Protein AF-A0A397ULX9-F1 (afdb_monomer)

Sequence (271 aa):
MFDLNINKLFFIVIFFYFQIMNEQLIEKTFSEKTTYDNSSINLDSQLDPEIHSISNSQQSTFHCASDPLNETDHTSSNDDIVLTLPTIIETKQLCSEIKQISTKLWESKETGDEHWTFDTAIRRHLDLKFIKLRQLNRKMYQDKQCIKNKTHCAKVKMDLAHMKLQDVIFKFEDISLISLDEFMKTAPEQYLPVLSDISDNIDTKQRDHQLLLAQLRYEHAERIRLNDDYLEKLKKKEDALQRLKEKSNLYREINKIMSDPFSLISHLLFV

Secondary structure (DSSP, 8-state):
--HHHHHHHHHHHHHHHHHHHHHHHHHHHHHHTTSS---------------------------PPP---------------S--HHHHHHHHHHHHHHHHHHHHHHHHHHTT---HHHHHHHHHHHHHHHHHHHHHHHHHHHHHHHHHHHHHHHHHHHHHHHHHHHHHHHHHHT-PPPPHHHHHHHS-GGGS--TTSS-TTS-HHHHHHHHHHHHHHHHHHHHHHHHHHHHHHHHHHHHHHHHHHHHHHHHHHHHHHHH-HHHHHHHHS--

Mean predicted aligned error: 21.05 Å

Solvent-accessible surface area (backbone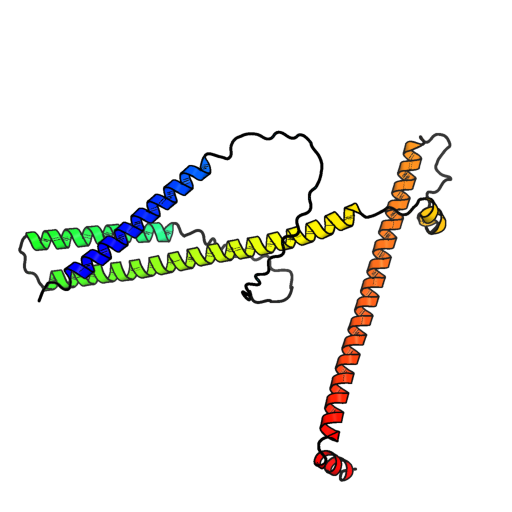 atoms only — not comparable to full-atom values): 16621 Å² total; per-residue (Å²): 146,69,74,77,57,57,57,54,52,50,52,50,50,50,52,52,50,52,52,52,53,52,52,55,51,50,52,52,60,53,59,62,63,73,74,75,84,84,80,80,90,80,90,80,90,86,86,88,88,81,92,74,91,73,90,74,92,75,89,77,87,72,85,70,82,85,77,81,94,73,87,88,80,93,67,83,75,84,74,75,76,54,84,50,66,66,58,58,52,50,52,53,50,52,52,50,49,50,50,53,54,51,50,52,53,52,54,45,62,72,71,66,64,86,51,68,71,57,56,54,51,52,50,52,54,50,50,52,52,53,52,51,50,52,51,52,52,53,47,52,52,51,51,52,50,48,46,53,49,52,55,48,54,52,47,55,54,48,53,52,52,49,51,54,49,49,56,48,51,59,58,58,77,68,62,73,74,78,51,70,75,55,45,75,72,68,56,57,72,92,48,51,75,71,72,83,76,61,55,102,82,65,56,68,70,60,54,53,49,52,50,51,52,31,51,52,52,46,53,53,52,49,52,52,54,51,49,52,53,48,53,52,51,51,49,54,50,50,54,50,51,51,53,50,52,54,52,50,50,50,53,53,52,52,48,53,50,68,72,36,75,70,57,52,54,58,59,67,73,73,114

Foldseek 3Di:
DPPPVVVVVVVVVVVVVVVVVVVVVVVVVVVVVVPPDDDDDDDDDDDDDDDDDDDDDDPPDDDPDDDDDDDDDPDPPPPPLPVPPVLVVVLVVLVVVLVVLVVVLVVCVVVVPPPVVVNVVSVVVNVVSVVVNVVSVVVSVVSVVVVVVVVVVVVVVVVVVVVVVVVVVVVVVPDDQDDLVVCVVPPDPVLDPPPVVPPPPDDPVVVVVSSVVSSVVRVVVVVVVVVVVVVVVVVVVVVVVVVVVVVVVVVVVVVVCVVDPVNVVVVVVPD

pLDDT: mean 70.29, std 22.16, range [23.5, 96.94]

Structure (mmCIF, N/CA/C/O backbone):
data_AF-A0A397ULX9-F1
#
_entry.id   AF-A0A397ULX9-F1
#
loop_
_atom_site.group_PDB
_atom_site.id
_atom_site.type_symbol
_atom_site.label_atom_id
_atom_site.label_alt_id
_atom_site.label_comp_id
_atom_site.label_asym_id
_atom_site.label_entity_id
_atom_site.label_seq_id
_atom_site.pdbx_PDB_ins_code
_atom_site.Cartn_x
_atom_site.Cartn_y
_atom_site.Cartn_z
_atom_site.occupancy
_atom_site.B_iso_or_equiv
_atom_site.auth_seq_id
_atom_site.auth_comp_id
_atom_site.auth_asym_id
_atom_site.auth_atom_id
_atom_site.pdbx_PDB_model_num
ATOM 1 N N . MET A 1 1 ? -17.088 15.290 59.958 1.00 47.41 1 MET A N 1
ATOM 2 C CA . MET A 1 1 ? -16.162 14.470 59.138 1.00 47.41 1 MET A CA 1
ATOM 3 C C . MET A 1 1 ? -16.924 13.748 58.010 1.00 47.41 1 MET A C 1
ATOM 5 O O . MET A 1 1 ? -16.734 12.557 57.824 1.00 47.41 1 MET A O 1
ATOM 9 N N .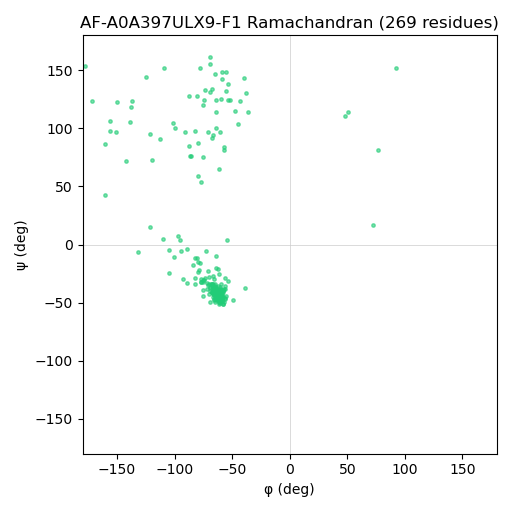 PHE A 1 2 ? -17.787 14.446 57.250 1.00 45.53 2 PHE A N 1
ATOM 10 C CA . PHE A 1 2 ? -18.594 13.843 56.164 1.00 45.53 2 PHE A CA 1
ATOM 11 C C . PHE A 1 2 ? -18.565 14.621 54.830 1.00 45.53 2 PHE A C 1
ATOM 13 O O . PHE A 1 2 ? -19.002 14.092 53.811 1.00 45.53 2 PHE A O 1
ATOM 20 N N . ASP A 1 3 ? -17.957 15.808 54.775 1.00 50.56 3 ASP A N 1
ATOM 21 C CA . ASP A 1 3 ? -18.055 16.681 53.592 1.00 50.56 3 ASP A CA 1
ATOM 22 C C . ASP A 1 3 ? -17.119 16.318 52.426 1.00 50.56 3 ASP A C 1
ATOM 24 O O . ASP A 1 3 ? -17.296 16.792 51.305 1.00 50.56 3 ASP A O 1
ATOM 28 N N . LEU A 1 4 ? -16.139 15.428 52.629 1.00 52.50 4 LEU A N 1
ATOM 29 C CA . LEU A 1 4 ? -15.153 15.107 51.586 1.00 52.50 4 LEU A CA 1
ATOM 30 C C . LEU A 1 4 ? -15.655 14.120 50.511 1.00 52.50 4 LEU A C 1
ATOM 32 O O . LEU A 1 4 ? -15.026 14.000 49.458 1.00 52.50 4 LEU A O 1
ATOM 36 N N . ASN A 1 5 ? -16.764 13.410 50.749 1.00 57.91 5 ASN A N 1
ATOM 37 C CA . ASN A 1 5 ? -17.286 12.402 49.812 1.00 57.91 5 ASN A CA 1
ATOM 38 C C . ASN A 1 5 ? -18.321 12.961 48.826 1.00 57.91 5 ASN A C 1
ATOM 40 O O . ASN A 1 5 ? -18.387 12.499 47.688 1.00 57.91 5 ASN A O 1
ATOM 44 N N . ILE A 1 6 ? -19.078 13.988 49.223 1.00 64.94 6 ILE A N 1
ATOM 45 C CA . ILE A 1 6 ? -20.110 14.597 48.371 1.00 64.94 6 ILE A CA 1
ATOM 46 C C . ILE A 1 6 ? -19.459 15.307 47.183 1.00 64.94 6 ILE A C 1
ATOM 48 O O . ILE A 1 6 ? -19.890 15.114 46.050 1.00 64.94 6 ILE A O 1
ATOM 52 N N . ASN A 1 7 ? -18.347 16.013 47.408 1.00 62.03 7 ASN A N 1
ATOM 53 C CA . ASN A 1 7 ? -17.608 16.669 46.329 1.00 62.03 7 ASN A CA 1
ATOM 54 C C . ASN A 1 7 ? -17.063 15.665 45.301 1.00 62.03 7 ASN A C 1
ATOM 56 O O . ASN A 1 7 ? -17.148 15.911 44.103 1.00 62.03 7 ASN A O 1
ATOM 60 N N . LYS A 1 8 ? -16.573 14.494 45.729 1.00 66.06 8 LYS A N 1
ATOM 61 C CA . LYS A 1 8 ? -16.104 13.454 44.794 1.00 66.06 8 LYS A CA 1
ATOM 62 C C . LYS A 1 8 ? -17.245 12.848 43.983 1.00 66.06 8 LYS A C 1
ATOM 64 O O . LYS A 1 8 ? -17.086 12.648 42.783 1.00 66.06 8 LYS A O 1
ATOM 69 N N . LEU A 1 9 ? -18.391 12.593 44.614 1.00 68.75 9 LEU A N 1
ATOM 70 C CA . LEU A 1 9 ? -19.576 12.100 43.913 1.00 68.75 9 LEU A CA 1
ATOM 71 C C . LEU A 1 9 ? -20.095 13.144 42.911 1.00 68.75 9 LEU A C 1
ATOM 73 O O . LEU A 1 9 ? -20.426 12.799 41.782 1.00 68.75 9 LEU A O 1
ATOM 77 N N . PHE A 1 10 ? -20.074 14.424 43.289 1.00 73.62 10 PHE A N 1
ATOM 78 C CA . PHE A 1 10 ? -20.472 15.543 42.437 1.00 73.62 10 PHE A CA 1
ATOM 79 C C . PHE A 1 10 ? -19.555 15.694 41.216 1.00 73.62 10 PHE A C 1
ATOM 81 O O . PHE A 1 10 ? -20.043 15.812 40.095 1.00 73.62 10 PHE A O 1
ATOM 88 N N . PHE A 1 11 ? -18.234 15.577 41.394 1.00 73.19 11 PHE A N 1
ATOM 89 C CA . PHE A 1 11 ? -17.283 15.580 40.277 1.00 73.19 11 PHE A CA 1
ATOM 90 C C . PHE A 1 11 ? -17.472 14.389 39.333 1.00 73.19 11 PHE A C 1
ATOM 92 O O . PHE A 1 11 ? -17.382 14.556 38.120 1.00 73.19 11 PHE A O 1
ATOM 99 N N . ILE A 1 12 ? -17.772 13.202 39.865 1.00 72.06 12 ILE A N 1
ATOM 100 C CA . ILE A 1 12 ? -18.043 12.015 39.044 1.00 72.06 12 ILE A CA 1
ATOM 101 C C . ILE A 1 12 ? -19.335 12.210 38.240 1.00 72.06 12 ILE A C 1
ATOM 103 O O . ILE A 1 12 ? -19.341 11.964 37.037 1.00 72.06 12 ILE A O 1
ATOM 107 N N . VAL A 1 13 ? -20.407 12.707 38.863 1.00 76.06 13 VAL A N 1
ATOM 108 C CA . VAL A 1 13 ? -21.686 12.962 38.181 1.00 76.06 13 VAL A CA 1
ATOM 109 C C . VAL A 1 13 ? -21.539 14.041 37.105 1.00 76.06 13 VAL A C 1
ATOM 111 O O . VAL A 1 13 ? -22.022 13.843 35.993 1.00 76.06 13 VAL A O 1
ATOM 114 N N . ILE A 1 14 ? -20.815 15.132 37.379 1.00 77.62 14 ILE A N 1
ATOM 115 C CA . ILE A 1 14 ? -20.529 16.173 36.379 1.00 77.62 14 ILE A CA 1
ATOM 116 C C . ILE A 1 14 ? -19.707 15.611 35.221 1.00 77.62 14 ILE A C 1
ATOM 118 O O . ILE A 1 14 ? -20.023 15.887 34.067 1.00 77.62 14 ILE A O 1
ATOM 122 N N . PHE A 1 15 ? -18.688 14.798 35.504 1.00 79.56 15 PHE A N 1
ATOM 123 C CA . PHE A 1 15 ? -17.852 14.200 34.466 1.00 79.56 15 PHE A CA 1
ATOM 124 C C . PHE A 1 15 ? -18.665 13.276 33.548 1.00 79.56 15 PHE A C 1
ATOM 126 O O . PHE A 1 15 ? -18.562 13.376 32.328 1.00 79.56 15 PHE A O 1
ATOM 133 N N . PHE A 1 16 ? -19.539 12.438 34.115 1.00 75.12 16 PHE A N 1
ATOM 134 C CA . PHE A 1 16 ? -20.438 11.589 33.329 1.00 75.12 16 PHE A CA 1
ATOM 135 C C . PHE A 1 16 ? -21.486 12.394 32.551 1.00 75.12 16 PHE A C 1
ATOM 137 O O . PHE A 1 16 ? -21.764 12.064 31.401 1.00 75.12 16 PHE A O 1
ATOM 144 N N . TYR A 1 17 ? -22.025 13.472 33.126 1.00 76.62 17 TYR A N 1
ATOM 145 C CA . TYR A 1 17 ? -22.952 14.359 32.421 1.00 76.62 17 TYR A CA 1
ATOM 146 C C . TYR A 1 17 ? -22.278 15.040 31.220 1.00 76.62 17 TYR A C 1
ATOM 148 O O . TYR A 1 17 ? -22.838 15.065 30.127 1.00 76.62 17 TYR A O 1
ATOM 156 N N . PHE A 1 18 ? -21.039 15.515 31.381 1.00 73.38 18 PHE A N 1
ATOM 157 C CA . PHE A 1 18 ? -20.266 16.121 30.293 1.00 73.38 18 PHE A CA 1
ATOM 158 C C . PHE A 1 18 ? -19.908 15.110 29.195 1.00 73.38 18 PHE A C 1
ATOM 160 O O . PHE A 1 18 ? -19.934 15.443 28.010 1.00 73.38 18 PHE A O 1
ATOM 167 N N . GLN A 1 19 ? -19.617 13.864 29.577 1.00 72.44 19 GLN A N 1
ATOM 168 C CA . GLN A 1 19 ? -19.358 12.770 28.642 1.00 72.44 19 GLN A CA 1
ATOM 169 C C . GLN A 1 19 ? -20.596 12.473 27.776 1.00 72.44 19 GLN A C 1
ATOM 171 O O . GLN A 1 19 ? -20.477 12.407 26.555 1.00 72.44 19 GLN A O 1
ATOM 176 N N . ILE A 1 20 ? -21.780 12.374 28.394 1.00 71.94 20 ILE A N 1
ATOM 177 C CA . ILE A 1 20 ? -23.055 12.098 27.706 1.00 71.94 20 ILE A CA 1
ATOM 178 C C . ILE A 1 20 ? -23.456 13.262 26.789 1.00 71.94 20 ILE A C 1
ATOM 180 O O . ILE A 1 20 ? -23.881 13.045 25.656 1.00 71.94 20 ILE A O 1
ATOM 184 N N . MET A 1 21 ? -23.285 14.508 27.245 1.00 67.69 21 MET A N 1
ATOM 185 C CA . MET A 1 21 ? -23.608 15.688 26.435 1.00 67.69 21 MET A CA 1
ATOM 186 C C . MET A 1 21 ? -22.689 15.830 25.213 1.00 67.69 21 MET A C 1
ATOM 188 O O . MET A 1 21 ? -23.152 16.237 24.149 1.00 67.69 21 MET A O 1
ATOM 192 N N . ASN A 1 22 ? -21.413 15.444 25.323 1.00 62.94 22 ASN A N 1
ATOM 193 C CA . ASN A 1 22 ? -20.507 15.398 24.171 1.00 62.94 22 ASN A CA 1
ATOM 194 C C . ASN A 1 22 ? -20.885 14.297 23.171 1.00 62.94 22 ASN A C 1
ATOM 196 O O . ASN A 1 22 ? -20.730 14.488 21.969 1.00 62.94 22 ASN A O 1
ATOM 200 N N . GLU A 1 23 ? -21.404 13.165 23.642 1.00 63.47 23 GLU A N 1
ATOM 201 C CA . GLU A 1 23 ? -21.849 12.061 22.784 1.00 63.47 23 GLU A CA 1
ATOM 202 C C . GLU A 1 23 ? -23.090 12.457 21.958 1.00 63.47 23 GLU A C 1
ATOM 204 O O . GLU A 1 23 ? -23.122 12.251 20.746 1.00 63.47 23 GLU A O 1
ATOM 209 N N . GLN A 1 24 ? -24.040 13.175 22.572 1.00 57.28 24 GLN A N 1
ATOM 210 C CA . GLN A 1 24 ? -25.215 13.755 21.899 1.00 57.28 24 GLN A CA 1
ATOM 211 C C . GLN A 1 24 ? -24.846 14.843 20.865 1.00 57.28 24 GLN A C 1
ATOM 213 O O . GLN A 1 24 ? -25.503 14.984 19.831 1.00 57.28 24 GLN A O 1
ATOM 218 N N . LEU A 1 25 ? -23.784 15.620 21.118 1.00 48.44 25 LEU A N 1
ATOM 219 C CA . LEU A 1 25 ? -23.294 16.648 20.189 1.00 48.44 25 LEU A CA 1
ATOM 220 C C . LEU A 1 25 ? -22.612 16.026 18.953 1.00 48.44 25 LEU A C 1
ATOM 222 O O . LEU A 1 25 ? -22.714 16.549 17.840 1.00 48.44 25 LEU A O 1
ATOM 226 N N . ILE A 1 26 ? -21.954 14.879 19.134 1.00 53.72 26 ILE A N 1
ATOM 227 C CA . ILE A 1 26 ? -21.331 14.115 18.047 1.00 53.72 26 ILE A CA 1
ATOM 228 C C . ILE A 1 26 ? -22.404 13.441 17.173 1.00 53.72 26 ILE A C 1
ATOM 230 O O . ILE A 1 26 ? -22.279 13.464 15.951 1.00 53.72 26 ILE A O 1
ATOM 234 N N . GLU A 1 27 ? -23.499 12.934 17.748 1.00 50.88 27 GLU A N 1
ATOM 235 C CA . GLU A 1 27 ? -24.620 12.392 16.957 1.00 50.88 27 GLU A CA 1
ATOM 236 C C . GLU A 1 27 ? -25.338 13.470 16.125 1.00 50.88 27 GLU A C 1
ATOM 238 O O . GLU A 1 27 ? -25.652 13.233 14.957 1.00 50.88 27 GLU A O 1
ATOM 243 N N . LYS A 1 28 ? -25.523 14.688 16.659 1.00 48.69 28 LYS A N 1
ATOM 244 C CA . LYS A 1 28 ? -26.104 15.805 15.886 1.00 48.69 28 LYS A CA 1
ATOM 245 C C . LYS A 1 28 ? -25.233 16.233 14.704 1.00 48.69 28 LYS A C 1
ATOM 247 O O . LYS A 1 28 ? -25.755 16.430 13.610 1.00 48.69 28 LYS A O 1
ATOM 252 N N . THR A 1 29 ? -23.915 16.311 14.894 1.00 48.97 29 THR A N 1
ATOM 253 C CA . THR A 1 29 ? -22.979 16.675 13.811 1.00 48.97 29 THR A CA 1
ATOM 254 C C . THR A 1 29 ? -22.826 15.573 12.756 1.00 48.97 29 THR A C 1
ATOM 256 O O . THR A 1 29 ? -22.490 15.870 11.610 1.00 48.97 29 THR A O 1
ATOM 259 N N . PHE A 1 30 ? -23.119 14.314 13.100 1.00 42.34 30 PHE A N 1
ATOM 260 C CA . PHE A 1 30 ? -23.149 13.199 12.147 1.00 42.34 30 PHE A CA 1
ATOM 261 C C . PHE A 1 30 ? -24.477 13.117 11.369 1.00 42.34 30 PHE A C 1
ATOM 263 O O . PHE A 1 30 ? -24.475 12.801 10.180 1.00 42.34 30 PHE A O 1
ATOM 270 N N . SER A 1 31 ? -25.606 13.477 11.993 1.00 42.53 31 SER A N 1
ATOM 271 C CA . SER A 1 31 ? -26.907 13.555 11.311 1.00 42.53 31 SER A CA 1
ATOM 272 C C . SER A 1 31 ? -26.997 14.729 10.326 1.00 42.53 31 SER A C 1
ATOM 274 O O . SER A 1 31 ? -27.605 14.584 9.271 1.00 42.53 31 SER A O 1
ATOM 276 N N . GLU A 1 32 ? -26.375 15.877 10.612 1.00 40.38 32 GLU A N 1
ATOM 277 C CA . GLU A 1 32 ? -26.377 17.025 9.685 1.00 40.38 32 GLU A CA 1
ATOM 278 C C . GLU A 1 32 ? -25.532 16.781 8.425 1.00 40.38 32 GLU A C 1
ATOM 280 O O . GLU A 1 32 ? -25.841 17.299 7.353 1.00 40.38 32 GLU A O 1
ATOM 285 N N . LYS A 1 33 ? -24.500 15.934 8.513 1.00 42.03 33 LYS A N 1
ATOM 286 C CA . LYS A 1 33 ? -23.576 15.669 7.400 1.00 42.03 33 LYS A CA 1
ATOM 287 C C . LYS A 1 33 ? -24.078 14.647 6.379 1.00 42.03 33 LYS A C 1
ATOM 289 O O . LYS A 1 33 ? -23.490 14.534 5.314 1.00 42.03 33 LYS A O 1
ATOM 294 N N . THR A 1 34 ? -25.155 13.922 6.679 1.00 36.84 34 THR A N 1
ATOM 295 C CA . THR A 1 34 ? -25.738 12.905 5.782 1.00 36.84 34 THR A CA 1
ATOM 296 C C . THR A 1 34 ? -26.894 13.434 4.925 1.00 36.84 34 THR A C 1
ATOM 298 O O . THR A 1 34 ? -27.478 12.677 4.156 1.00 36.84 34 THR A O 1
ATOM 301 N N . THR A 1 35 ? -27.204 14.736 5.005 1.00 33.53 35 THR A N 1
ATOM 302 C CA . THR A 1 35 ? -28.319 15.356 4.254 1.00 33.53 35 THR A CA 1
ATOM 303 C C . THR A 1 35 ? -27.858 16.206 3.056 1.00 33.53 35 THR A C 1
ATOM 305 O O . THR A 1 35 ? -28.685 16.658 2.272 1.00 33.53 35 THR A O 1
ATOM 308 N N . TYR A 1 36 ? -26.548 16.383 2.857 1.00 33.12 36 TYR A N 1
ATOM 309 C CA . TYR A 1 36 ? -25.964 17.090 1.710 1.00 33.12 36 TYR A CA 1
ATOM 310 C C . TYR A 1 36 ? -25.062 16.143 0.917 1.00 33.12 36 TYR A C 1
ATOM 312 O O . TYR A 1 36 ? -23.854 16.244 1.021 1.00 33.12 36 TYR A O 1
ATOM 320 N N . ASP A 1 37 ? -25.642 15.195 0.182 1.00 31.39 37 ASP A N 1
ATOM 321 C CA . ASP A 1 37 ? -24.934 14.471 -0.893 1.00 31.39 37 ASP A CA 1
ATOM 322 C C . ASP A 1 37 ? -25.934 13.814 -1.864 1.00 31.39 37 ASP A C 1
ATOM 324 O O . ASP A 1 37 ? -25.789 12.673 -2.285 1.00 31.39 37 ASP A O 1
ATOM 328 N N . ASN A 1 38 ? -26.998 14.541 -2.219 1.00 34.91 38 ASN A N 1
ATOM 329 C CA . ASN A 1 38 ? -27.912 14.151 -3.296 1.00 34.91 38 ASN A CA 1
ATOM 330 C C . ASN A 1 38 ? -28.361 15.388 -4.087 1.00 34.91 38 ASN A C 1
ATOM 332 O O . ASN A 1 38 ? -29.506 15.823 -3.996 1.00 34.91 38 ASN A O 1
ATOM 336 N N . SER A 1 39 ? -27.452 15.956 -4.882 1.00 30.44 39 SER A N 1
ATOM 337 C CA . SER A 1 39 ? -27.826 16.783 -6.034 1.00 30.44 39 SER A CA 1
ATOM 338 C C . SER A 1 39 ? -26.706 16.815 -7.076 1.00 30.44 39 SER A C 1
ATOM 340 O O . SER A 1 39 ? -25.752 17.575 -6.968 1.00 30.44 39 SER A O 1
ATOM 342 N N . SER A 1 40 ? -26.890 15.952 -8.071 1.00 29.72 40 SER A N 1
ATOM 343 C CA . SER A 1 40 ? -26.696 16.176 -9.506 1.00 29.72 40 SER A CA 1
ATOM 344 C C . SER A 1 40 ? -25.387 16.777 -10.032 1.00 29.72 40 SER A C 1
ATOM 346 O O . SER A 1 40 ? -25.101 17.964 -9.928 1.00 29.72 40 SER A O 1
ATOM 348 N N . ILE A 1 41 ? -24.708 15.904 -10.774 1.00 31.19 41 ILE A N 1
ATOM 349 C CA . ILE A 1 41 ? -23.826 16.140 -11.919 1.00 31.19 41 ILE A CA 1
ATOM 350 C C . ILE A 1 41 ? -24.361 17.264 -12.826 1.00 31.19 41 ILE A C 1
ATOM 352 O O . ILE A 1 41 ? -25.502 17.193 -13.282 1.00 31.19 41 ILE A O 1
ATOM 356 N N . ASN A 1 42 ? -23.502 18.227 -13.171 1.00 25.09 42 ASN A N 1
ATOM 357 C CA . ASN A 1 42 ? -23.494 18.827 -14.505 1.00 25.09 42 ASN A CA 1
ATOM 358 C C . ASN A 1 42 ? -22.072 19.287 -14.863 1.00 25.09 42 ASN A C 1
ATOM 360 O O . ASN A 1 42 ? -21.449 20.045 -14.121 1.00 25.09 42 ASN A O 1
ATOM 364 N N . LEU A 1 43 ? -21.566 18.761 -15.977 1.00 34.31 43 LEU A N 1
ATOM 365 C CA . LEU A 1 43 ? -20.330 19.170 -16.637 1.00 34.31 43 LEU A CA 1
ATOM 366 C C . LEU A 1 43 ? -20.640 20.422 -17.465 1.00 34.31 43 LEU A C 1
ATOM 368 O O . LEU A 1 43 ? -21.556 20.363 -18.275 1.00 34.31 43 LEU A O 1
ATOM 372 N N . ASP A 1 44 ? -19.869 21.497 -17.299 1.00 23.50 44 ASP A N 1
ATOM 373 C CA . ASP A 1 44 ? -19.319 22.247 -18.436 1.00 23.50 44 ASP A CA 1
ATOM 374 C C . ASP A 1 44 ? -18.299 23.318 -17.996 1.00 23.50 44 ASP A C 1
ATOM 376 O O . ASP A 1 44 ? -18.594 24.199 -17.196 1.00 23.50 44 ASP A O 1
ATOM 380 N N . SER A 1 45 ? -17.095 23.195 -18.567 1.00 29.70 45 SER A N 1
ATOM 381 C CA . SER A 1 45 ? -16.278 24.250 -19.190 1.00 29.70 45 SER A CA 1
ATOM 382 C C . SER A 1 45 ? -16.045 25.591 -18.463 1.00 29.70 45 SER A C 1
ATOM 384 O O . SER A 1 45 ? -16.922 26.442 -18.500 1.00 29.70 45 SER A O 1
ATOM 386 N N . GLN A 1 46 ? -14.810 25.872 -17.997 1.00 25.20 46 GLN A N 1
ATOM 387 C CA . GLN A 1 46 ? -13.971 26.986 -18.510 1.00 25.20 46 GLN A CA 1
ATOM 388 C C . GLN A 1 46 ? -12.572 27.082 -17.861 1.00 25.20 46 GLN A C 1
ATOM 390 O O . GLN A 1 46 ? -12.348 26.633 -16.744 1.00 25.20 46 GLN A O 1
ATOM 395 N N . LEU A 1 47 ? -11.658 27.663 -18.642 1.00 28.88 47 LEU A N 1
ATOM 396 C CA . LEU A 1 47 ? -10.198 27.711 -18.560 1.00 28.88 47 LEU A CA 1
ATOM 397 C C . LEU A 1 47 ? -9.548 28.528 -17.414 1.00 28.88 47 LEU A C 1
ATOM 399 O O . LEU A 1 47 ? -10.048 29.581 -17.026 1.00 28.88 47 LEU A O 1
ATOM 403 N N . ASP A 1 48 ? -8.316 28.087 -17.115 1.00 27.84 48 ASP A N 1
ATOM 404 C CA . ASP A 1 48 ? -7.064 28.853 -16.922 1.00 27.84 48 ASP A CA 1
ATOM 405 C C . ASP A 1 48 ? -6.593 29.360 -15.538 1.00 27.84 48 ASP A C 1
ATOM 407 O O . ASP A 1 48 ? -7.383 29.515 -14.608 1.00 27.84 48 ASP A O 1
ATOM 411 N N . PRO A 1 49 ? -5.251 29.496 -15.367 1.00 46.03 49 PRO A N 1
ATOM 412 C CA . PRO A 1 49 ? -4.545 29.067 -14.163 1.00 46.03 49 PRO A CA 1
ATOM 413 C C . PRO A 1 49 ? -4.035 30.234 -13.316 1.00 46.03 49 PRO A C 1
ATOM 415 O O . PRO A 1 49 ? -3.627 31.269 -13.838 1.00 46.03 49 PRO A O 1
ATOM 418 N N . GLU A 1 50 ? -3.920 30.024 -12.004 1.00 25.06 50 GLU A N 1
ATOM 419 C CA . GLU A 1 50 ? -3.119 30.909 -11.163 1.00 25.06 50 GLU A CA 1
ATOM 420 C C . GLU A 1 50 ? -2.264 30.130 -10.163 1.00 25.06 50 GLU A C 1
ATOM 422 O O . GLU A 1 50 ? -2.712 29.300 -9.372 1.00 25.06 50 GLU A O 1
ATOM 427 N N . ILE A 1 51 ? -0.973 30.415 -10.277 1.00 32.84 51 ILE A N 1
ATOM 428 C CA . ILE A 1 51 ? 0.133 29.948 -9.464 1.00 32.84 51 ILE A CA 1
ATOM 429 C C . ILE A 1 51 ? -0.051 30.473 -8.042 1.00 32.84 51 ILE A C 1
ATOM 431 O O . ILE A 1 51 ? -0.022 31.680 -7.834 1.00 32.84 51 ILE A O 1
ATOM 435 N N . HIS A 1 52 ? -0.074 29.584 -7.049 1.00 28.83 52 HIS A N 1
ATOM 436 C CA . HIS A 1 52 ? 0.404 29.941 -5.718 1.00 28.83 52 HIS A CA 1
ATOM 437 C C . HIS A 1 52 ? 1.224 28.817 -5.091 1.00 28.83 52 HIS A C 1
ATOM 439 O O . HIS A 1 52 ? 0.728 27.812 -4.587 1.00 28.83 52 HIS A O 1
ATOM 445 N N . SER A 1 53 ? 2.531 29.063 -5.092 1.00 32.44 53 SER A N 1
ATOM 446 C CA . SER A 1 53 ? 3.490 28.542 -4.135 1.00 32.44 53 SER A CA 1
ATOM 447 C C . SER A 1 53 ? 2.978 28.730 -2.705 1.00 32.44 53 SER A C 1
ATOM 449 O O . SER A 1 53 ? 2.895 29.860 -2.220 1.00 32.44 53 SER A O 1
ATOM 451 N N . ILE A 1 54 ? 2.706 27.632 -2.003 1.00 27.61 54 ILE A N 1
ATOM 452 C CA . ILE A 1 54 ? 2.650 27.633 -0.542 1.00 27.61 54 ILE A CA 1
ATOM 453 C C . ILE A 1 54 ? 3.681 26.631 -0.043 1.00 27.61 54 ILE A C 1
ATOM 455 O O . ILE A 1 54 ? 3.444 25.431 0.079 1.00 27.61 54 ILE A O 1
ATOM 459 N N . SER A 1 55 ? 4.854 27.177 0.258 1.00 29.92 55 SER A N 1
ATOM 460 C CA . SER A 1 55 ? 5.739 26.645 1.279 1.00 29.92 55 SER A CA 1
ATOM 461 C C . SER A 1 55 ? 4.948 26.514 2.577 1.00 29.92 55 SER A C 1
ATOM 463 O O . SER A 1 55 ? 4.422 27.510 3.064 1.00 29.92 55 SER A O 1
ATOM 465 N N . ASN A 1 56 ? 4.901 25.321 3.164 1.00 26.38 56 ASN A N 1
ATOM 466 C CA . ASN A 1 56 ? 4.978 25.212 4.614 1.00 26.38 56 ASN A CA 1
ATOM 467 C C . ASN A 1 56 ? 5.478 23.837 5.044 1.00 26.38 56 ASN A C 1
ATOM 469 O O . ASN A 1 56 ? 4.794 22.817 5.010 1.00 26.38 56 ASN A O 1
ATOM 473 N N . SER A 1 57 ? 6.729 23.885 5.484 1.00 34.69 57 SER A N 1
ATOM 474 C CA . SER A 1 57 ? 7.354 22.986 6.429 1.00 34.69 57 SER A CA 1
ATOM 475 C C . SER A 1 57 ? 6.436 22.680 7.610 1.00 34.69 57 SER A C 1
ATOM 477 O O . SER A 1 57 ? 6.066 23.586 8.350 1.00 34.69 57 SER A O 1
ATOM 479 N N . GLN A 1 58 ? 6.175 21.397 7.836 1.00 30.72 58 GLN A N 1
ATOM 480 C CA . GLN A 1 58 ? 6.151 20.789 9.164 1.00 30.72 58 GLN A CA 1
ATOM 481 C C . GLN A 1 58 ? 6.318 19.278 8.978 1.00 30.72 58 GLN A C 1
ATOM 483 O O . GLN A 1 58 ? 5.365 18.514 8.851 1.00 30.72 58 GLN A O 1
ATOM 488 N N . GLN A 1 59 ? 7.582 18.854 8.918 1.00 31.12 59 GLN A N 1
ATOM 489 C CA . GLN A 1 59 ? 7.962 17.463 9.127 1.00 31.12 59 GLN A CA 1
ATOM 490 C C . GLN A 1 59 ? 7.607 17.093 10.570 1.00 31.12 59 GLN A C 1
ATOM 492 O O . GLN A 1 59 ? 8.327 17.427 11.506 1.00 31.12 59 GLN A O 1
ATOM 497 N N . SER A 1 60 ? 6.479 16.411 10.749 1.00 28.77 60 SER A N 1
ATOM 498 C CA . SER A 1 60 ? 6.241 15.596 11.933 1.00 28.77 60 SER A CA 1
ATOM 499 C C . SER A 1 60 ? 6.733 14.189 11.614 1.00 28.77 60 SER A C 1
ATOM 501 O O . SER A 1 60 ? 6.071 13.402 10.938 1.00 28.77 60 SER A O 1
ATOM 503 N N . THR A 1 61 ? 7.959 13.908 12.039 1.00 29.30 61 THR A N 1
ATOM 504 C CA . THR A 1 61 ? 8.579 12.588 12.006 1.00 29.30 61 THR A CA 1
ATOM 505 C C . THR A 1 61 ? 7.861 11.666 12.988 1.00 29.30 61 THR A C 1
ATOM 507 O O . THR A 1 61 ? 8.221 11.566 14.156 1.00 29.30 61 THR A O 1
ATOM 510 N N . PHE A 1 62 ? 6.851 10.948 12.503 1.00 31.81 62 PHE A N 1
ATOM 511 C CA . PHE A 1 62 ? 6.422 9.702 13.127 1.00 31.81 62 PHE A CA 1
ATOM 512 C C . PHE A 1 62 ? 6.987 8.548 12.309 1.00 31.81 62 PHE A C 1
ATOM 514 O O . PHE A 1 62 ? 6.524 8.255 11.208 1.00 31.81 62 PHE A O 1
ATOM 521 N N . HIS A 1 63 ? 8.028 7.918 12.855 1.00 28.53 63 HIS A N 1
ATOM 522 C CA . HIS A 1 63 ? 8.577 6.670 12.343 1.00 28.53 63 HIS A CA 1
ATOM 523 C C . HIS A 1 63 ? 7.496 5.584 12.391 1.00 28.53 63 HIS A C 1
ATOM 525 O O . HIS A 1 63 ? 7.271 4.946 13.416 1.00 28.53 63 HIS A O 1
ATOM 531 N N . CYS A 1 64 ? 6.821 5.373 11.264 1.00 29.61 64 CYS A N 1
ATOM 532 C CA . CYS A 1 64 ? 6.279 4.066 10.934 1.00 29.61 64 CYS A CA 1
ATOM 533 C C . CYS A 1 64 ? 7.480 3.232 10.486 1.00 29.61 64 CYS A C 1
ATOM 535 O O . CYS A 1 64 ? 8.204 3.649 9.582 1.00 29.61 64 CYS A O 1
ATOM 537 N N . ALA A 1 65 ? 7.745 2.135 11.193 1.00 32.78 65 ALA A N 1
ATOM 538 C CA . ALA A 1 65 ? 8.866 1.253 10.915 1.00 32.78 65 ALA A CA 1
ATOM 539 C C . ALA A 1 65 ? 8.867 0.850 9.434 1.00 32.78 65 ALA A C 1
ATOM 541 O O . ALA A 1 65 ? 7.869 0.356 8.907 1.00 32.78 65 ALA A O 1
ATOM 542 N N . SER A 1 66 ? 9.988 1.122 8.776 1.00 38.78 66 SER A N 1
ATOM 543 C CA . SER A 1 66 ? 10.306 0.609 7.455 1.00 38.78 66 SER A CA 1
ATOM 544 C C . SER A 1 66 ? 10.671 -0.862 7.601 1.00 38.78 66 SER A C 1
ATOM 546 O O . SER A 1 66 ? 11.618 -1.160 8.321 1.00 38.78 66 SER A O 1
ATOM 548 N N . ASP A 1 67 ? 9.984 -1.742 6.880 1.00 31.95 67 ASP A N 1
ATOM 549 C CA . ASP A 1 67 ? 10.544 -3.032 6.480 1.00 31.95 67 ASP A CA 1
ATOM 550 C C . ASP A 1 67 ? 10.441 -3.173 4.956 1.00 31.95 67 ASP A C 1
ATOM 552 O O . ASP A 1 67 ? 9.512 -2.625 4.344 1.00 31.95 67 ASP A O 1
ATOM 556 N N . PRO A 1 68 ? 11.445 -3.805 4.324 1.00 40.88 68 PRO A N 1
ATOM 557 C CA . PRO A 1 68 ? 11.641 -3.758 2.890 1.00 40.88 68 PRO A CA 1
ATOM 558 C C . PRO A 1 68 ? 10.678 -4.697 2.167 1.00 40.88 68 PRO A C 1
ATOM 560 O O . PRO A 1 68 ? 10.245 -5.723 2.684 1.00 40.88 68 PRO A O 1
ATOM 563 N N . LEU A 1 69 ? 10.381 -4.301 0.934 1.00 39.94 69 LEU A N 1
ATOM 564 C CA . LEU A 1 69 ? 9.653 -5.039 -0.089 1.00 39.94 69 LEU A CA 1
ATOM 565 C C . LEU A 1 69 ? 9.957 -6.547 -0.060 1.00 39.94 69 LEU A C 1
ATOM 567 O O . LEU A 1 69 ? 11.059 -6.962 -0.409 1.00 39.94 69 LEU A O 1
ATOM 571 N N . ASN A 1 70 ? 8.947 -7.349 0.271 1.00 28.64 70 ASN A N 1
ATOM 572 C CA . ASN A 1 70 ? 8.788 -8.673 -0.308 1.00 28.64 70 ASN A CA 1
ATOM 573 C C . ASN A 1 70 ? 7.303 -8.876 -0.625 1.00 28.64 70 ASN A C 1
ATOM 575 O O . ASN A 1 70 ? 6.441 -8.759 0.248 1.00 28.64 70 ASN A O 1
ATOM 579 N N . GLU A 1 71 ? 7.019 -9.067 -1.909 1.00 38.72 71 GLU A N 1
ATOM 580 C CA . GLU A 1 71 ? 5.706 -9.436 -2.422 1.00 38.72 71 GLU A CA 1
ATOM 581 C C . GLU A 1 71 ? 5.366 -10.878 -2.015 1.00 38.72 71 GLU A C 1
ATOM 583 O O . GLU A 1 71 ? 6.244 -11.666 -1.679 1.00 38.72 71 GLU A O 1
ATOM 588 N N . THR A 1 72 ? 4.071 -11.188 -2.088 1.00 39.22 72 THR A N 1
ATOM 589 C CA . THR A 1 72 ? 3.410 -12.475 -1.818 1.00 39.22 72 THR A CA 1
ATOM 590 C C . THR A 1 72 ? 3.227 -12.850 -0.347 1.00 39.22 72 THR A C 1
ATOM 592 O O . THR A 1 72 ? 3.941 -13.685 0.186 1.00 39.22 72 THR A O 1
ATOM 595 N N . ASP A 1 73 ? 2.176 -12.296 0.263 1.00 26.91 73 ASP A N 1
ATOM 596 C CA . ASP A 1 73 ? 1.283 -13.088 1.115 1.00 26.91 73 ASP A CA 1
ATOM 597 C C . ASP A 1 73 ? -0.130 -12.484 1.098 1.00 26.91 73 ASP A C 1
ATOM 599 O O . ASP A 1 73 ? -0.468 -11.534 1.806 1.00 26.91 73 ASP A O 1
ATOM 603 N N . HIS A 1 74 ? -0.984 -13.052 0.244 1.00 36.72 74 HIS A N 1
ATOM 604 C CA . HIS A 1 74 ? -2.430 -12.927 0.372 1.00 36.72 74 HIS A CA 1
ATOM 605 C C . HIS A 1 74 ? -2.897 -13.831 1.514 1.00 36.72 74 HIS A C 1
ATOM 607 O O . HIS A 1 74 ? -3.510 -14.871 1.296 1.00 36.72 74 HIS A O 1
ATOM 613 N N . THR A 1 75 ? -2.658 -13.410 2.749 1.00 29.83 75 THR A N 1
ATOM 614 C CA . THR A 1 75 ? -3.487 -13.843 3.871 1.00 29.83 75 THR A CA 1
ATOM 615 C C . THR A 1 75 ? -4.236 -12.628 4.366 1.00 29.83 75 THR A C 1
ATOM 617 O O . THR A 1 75 ? -3.762 -11.862 5.202 1.00 29.83 75 THR A O 1
ATOM 620 N N . SER A 1 76 ? -5.425 -12.453 3.792 1.00 38.16 76 SER A N 1
ATOM 621 C CA . SER A 1 76 ? -6.513 -11.689 4.387 1.00 38.16 76 SER A CA 1
ATOM 622 C C . SER A 1 76 ? -6.816 -12.298 5.755 1.00 38.16 76 SER A C 1
ATOM 624 O O . SER A 1 76 ? -7.686 -13.158 5.883 1.00 38.16 76 SER A O 1
ATOM 626 N N . SER A 1 77 ? -6.070 -11.906 6.787 1.00 32.88 77 SER A N 1
ATOM 627 C CA . SER A 1 77 ? -6.539 -12.079 8.152 1.00 32.88 77 SER A CA 1
ATOM 628 C C . SER A 1 77 ? -7.673 -11.074 8.319 1.00 32.88 77 SER A C 1
ATOM 630 O O . SER A 1 77 ? -7.435 -9.878 8.514 1.00 32.88 77 SER A O 1
ATOM 632 N N . ASN A 1 78 ? -8.899 -11.570 8.148 1.00 37.56 78 ASN A N 1
ATOM 633 C CA . ASN A 1 78 ? -10.157 -10.914 8.494 1.00 37.56 78 ASN A CA 1
ATOM 634 C C . ASN A 1 78 ? -10.214 -10.639 10.004 1.00 37.56 78 ASN A C 1
ATOM 636 O O . ASN A 1 78 ? -11.059 -11.171 10.717 1.00 37.56 78 ASN A O 1
ATOM 640 N N . ASP A 1 79 ? -9.325 -9.787 10.497 1.00 41.81 79 ASP A N 1
ATOM 641 C CA . ASP A 1 79 ? -9.542 -9.102 11.756 1.00 41.81 79 ASP A CA 1
ATOM 642 C C . ASP A 1 79 ? -10.357 -7.860 11.419 1.00 41.81 79 ASP A C 1
ATOM 644 O O . ASP A 1 79 ? -9.849 -6.732 11.339 1.00 41.81 79 ASP A O 1
ATOM 648 N N . ASP A 1 80 ? -11.643 -8.115 11.177 1.00 42.72 80 ASP A N 1
ATOM 649 C CA . ASP A 1 80 ? -12.715 -7.135 11.208 1.00 42.72 80 ASP A CA 1
ATOM 650 C C . ASP A 1 80 ? -12.722 -6.486 12.597 1.00 42.72 80 ASP A C 1
ATOM 652 O O . ASP A 1 80 ? -13.502 -6.824 13.485 1.00 42.72 80 ASP A O 1
ATOM 656 N N . ILE A 1 81 ? -11.838 -5.509 12.803 1.00 50.97 81 ILE A N 1
ATOM 657 C CA . ILE A 1 81 ? -11.924 -4.559 13.916 1.00 50.97 81 ILE A CA 1
ATOM 658 C C . ILE A 1 81 ? -12.955 -3.500 13.515 1.00 50.97 81 ILE A C 1
ATOM 660 O O . ILE A 1 81 ? -12.676 -2.310 13.396 1.00 50.97 81 ILE A O 1
ATOM 664 N N . VAL A 1 82 ? -14.171 -3.970 13.253 1.00 46.56 82 VAL A N 1
ATOM 665 C CA . VAL A 1 82 ? -15.383 -3.194 13.470 1.00 46.56 82 VAL A CA 1
ATOM 666 C C . VAL A 1 82 ? -15.465 -3.048 14.982 1.00 46.56 82 VAL A C 1
ATOM 668 O O . VAL A 1 82 ? -15.244 -4.032 15.685 1.00 46.56 82 VAL A O 1
ATOM 671 N N . LEU A 1 83 ? -15.729 -1.844 15.501 1.00 53.16 83 LEU A N 1
ATOM 672 C CA . LEU A 1 83 ? -16.042 -1.642 16.920 1.00 53.16 83 LEU A CA 1
ATOM 673 C C . LEU A 1 83 ? -17.041 -2.734 17.310 1.00 53.16 83 LEU A C 1
ATOM 675 O O . LEU A 1 83 ? -18.174 -2.698 16.831 1.00 53.16 83 LEU A O 1
ATOM 679 N N . THR A 1 84 ? -16.600 -3.772 18.025 1.00 60.81 84 THR A N 1
ATOM 680 C CA . THR A 1 84 ? -17.372 -5.011 18.035 1.00 60.81 84 THR A CA 1
ATOM 681 C C . THR A 1 84 ? -18.705 -4.683 18.678 1.00 60.81 84 THR A C 1
ATOM 683 O O . THR A 1 84 ? -18.759 -4.362 19.862 1.00 60.81 84 THR A O 1
ATOM 686 N N . LEU A 1 85 ? -19.783 -4.765 17.895 1.00 65.44 85 LEU A N 1
ATOM 687 C CA . LEU A 1 85 ? -21.160 -4.789 18.375 1.00 65.44 85 LEU A CA 1
ATOM 688 C C . LEU A 1 85 ? -21.285 -5.630 19.672 1.00 65.44 85 LEU A C 1
ATOM 690 O O . LEU A 1 85 ? -21.945 -5.167 20.603 1.00 65.44 85 LEU A O 1
ATOM 694 N N . PRO A 1 86 ? -20.552 -6.760 19.828 1.00 75.62 86 PRO A N 1
ATOM 695 C CA . PRO A 1 86 ? -20.379 -7.447 21.110 1.00 75.62 86 PRO A CA 1
ATOM 696 C C . PRO A 1 86 ? -19.964 -6.582 22.316 1.00 75.62 86 PRO A C 1
ATOM 698 O O . PRO A 1 86 ? -20.583 -6.686 23.369 1.00 75.62 86 PRO A O 1
ATOM 701 N N . THR A 1 87 ? -18.955 -5.714 22.191 1.00 79.62 87 THR A N 1
ATOM 702 C CA . THR A 1 87 ? -18.446 -4.860 23.281 1.00 79.62 87 THR A CA 1
ATOM 703 C C . THR A 1 87 ? -19.491 -3.833 23.721 1.00 79.62 87 THR A C 1
ATOM 705 O O . THR A 1 87 ? -19.650 -3.597 24.915 1.00 79.62 87 THR A O 1
ATOM 708 N N . ILE A 1 88 ? -20.232 -3.243 22.776 1.00 81.75 88 ILE A N 1
ATOM 709 C CA . ILE A 1 88 ? -21.311 -2.279 23.065 1.00 81.75 88 ILE A CA 1
ATOM 710 C C . ILE A 1 88 ? -22.501 -2.979 23.739 1.00 81.75 88 ILE A C 1
ATOM 712 O O . ILE A 1 88 ? -23.110 -2.448 24.668 1.00 81.75 88 ILE A O 1
ATOM 716 N N . ILE A 1 89 ? -22.837 -4.191 23.291 1.00 85.44 89 ILE A N 1
ATOM 717 C CA . ILE A 1 89 ? -23.877 -5.008 23.926 1.00 85.44 89 ILE A CA 1
ATOM 718 C C . ILE A 1 89 ? -23.465 -5.351 25.362 1.00 85.44 89 ILE A C 1
ATOM 720 O O . ILE A 1 89 ? -24.267 -5.194 26.283 1.00 85.44 89 ILE A O 1
ATOM 724 N N . GLU A 1 90 ? -22.210 -5.755 25.566 1.00 87.44 90 GLU A N 1
ATOM 725 C CA . GLU A 1 90 ? -21.684 -6.118 26.879 1.00 87.44 90 GLU A CA 1
ATOM 726 C C . GLU A 1 90 ? -21.647 -4.917 27.837 1.00 87.44 90 GLU A C 1
ATOM 728 O O . GLU A 1 90 ? -22.071 -5.047 28.986 1.00 87.44 90 GLU A O 1
ATOM 733 N N . THR A 1 91 ? -21.226 -3.727 27.389 1.00 88.81 91 THR A N 1
ATOM 734 C CA . THR A 1 91 ? -21.264 -2.514 28.228 1.00 88.81 91 THR A CA 1
ATOM 735 C C . THR A 1 91 ? -22.694 -2.133 28.601 1.00 88.81 91 THR A C 1
ATOM 737 O O . THR A 1 91 ? -22.958 -1.827 29.766 1.00 88.81 91 THR A O 1
ATOM 740 N N . LYS A 1 92 ? -23.642 -2.212 27.659 1.00 89.69 92 LYS A N 1
ATOM 741 C CA . LYS A 1 92 ? -25.062 -1.930 27.916 1.00 89.69 92 LYS A CA 1
ATOM 742 C C . LYS A 1 92 ? -25.665 -2.899 28.935 1.00 89.69 92 LYS A C 1
ATOM 744 O O . LYS A 1 92 ? -26.369 -2.461 29.849 1.00 89.69 92 LYS A O 1
ATOM 749 N N . GLN A 1 93 ? -25.378 -4.194 28.807 1.00 91.44 93 GLN A N 1
ATOM 750 C CA . GLN A 1 93 ? -25.805 -5.213 29.770 1.00 91.44 93 GLN A CA 1
ATOM 751 C C . GLN A 1 93 ? -25.228 -4.930 31.160 1.00 91.44 93 GLN A C 1
ATOM 753 O O . GLN A 1 93 ? -25.973 -4.880 32.137 1.00 91.44 93 GLN A O 1
ATOM 758 N N . LEU A 1 94 ? -23.929 -4.635 31.240 1.00 91.94 94 LEU A N 1
ATOM 759 C CA . LEU A 1 94 ? -23.251 -4.329 32.497 1.00 91.94 94 LEU A CA 1
ATOM 760 C C . LEU A 1 94 ? -23.844 -3.090 33.191 1.00 91.94 94 LEU A C 1
ATOM 762 O O . LEU A 1 94 ? -24.047 -3.097 34.403 1.00 91.94 94 LEU A O 1
ATOM 766 N N . CYS A 1 95 ? -24.180 -2.043 32.431 1.00 92.12 95 CYS A N 1
ATOM 767 C CA . CYS A 1 95 ? -24.852 -0.848 32.947 1.00 92.12 95 CYS A CA 1
ATOM 768 C C . CYS A 1 95 ? -26.266 -1.151 33.467 1.00 92.12 95 CYS A C 1
ATOM 770 O O . CYS A 1 95 ? -26.671 -0.611 34.498 1.00 92.12 95 CYS A O 1
ATOM 772 N N . SER A 1 96 ? -27.010 -2.035 32.795 1.00 92.31 96 SER A N 1
ATOM 773 C CA . SER A 1 96 ? -28.326 -2.484 33.265 1.00 92.31 96 SER A CA 1
ATOM 774 C C . SER A 1 96 ? -28.229 -3.267 34.577 1.00 92.31 96 SER A C 1
ATOM 776 O O . SER A 1 96 ? -29.020 -3.041 35.491 1.00 92.31 96 SER A O 1
ATOM 778 N N . GLU A 1 97 ? -27.247 -4.157 34.701 1.00 92.44 97 GLU A N 1
ATOM 779 C CA . GLU A 1 97 ? -26.991 -4.914 35.931 1.00 92.44 97 GLU A CA 1
ATOM 780 C C . GLU A 1 97 ? -26.581 -3.994 37.086 1.00 92.44 97 GLU A C 1
ATOM 782 O O . GLU A 1 97 ? -27.139 -4.092 38.176 1.00 92.44 97 GLU A O 1
ATOM 787 N N . ILE A 1 98 ? -25.665 -3.048 36.841 1.00 92.88 98 ILE A N 1
ATOM 788 C CA . ILE A 1 98 ? -25.270 -2.021 37.818 1.00 92.88 98 ILE A CA 1
ATOM 789 C C . ILE A 1 98 ? -26.496 -1.249 38.306 1.00 92.88 98 ILE A C 1
ATOM 791 O O . ILE A 1 98 ? -26.647 -1.044 39.512 1.00 92.88 98 ILE A O 1
ATOM 795 N N . LYS A 1 99 ? -27.395 -0.861 37.391 1.00 91.88 99 LYS A N 1
ATOM 796 C CA . LYS A 1 99 ? -28.634 -0.159 37.737 1.00 91.88 99 LYS A CA 1
ATOM 797 C C . LYS A 1 99 ? -29.516 -1.020 38.640 1.00 91.88 99 LYS A C 1
ATOM 799 O O . LYS A 1 99 ? -29.908 -0.551 39.700 1.00 91.88 99 LYS A O 1
ATOM 804 N N . GLN A 1 100 ? -29.761 -2.279 38.273 1.00 91.50 100 GLN A N 1
ATOM 805 C CA . GLN A 1 100 ? -30.578 -3.201 39.073 1.00 91.50 100 GLN A CA 1
ATOM 806 C C . GLN A 1 100 ? -29.999 -3.438 40.473 1.00 91.50 100 GLN A C 1
ATOM 808 O O . GLN A 1 100 ? -30.733 -3.397 41.456 1.00 91.50 100 GLN A O 1
ATOM 813 N N . ILE A 1 101 ? -28.687 -3.671 40.575 1.00 88.00 101 ILE A N 1
ATOM 814 C CA . ILE A 1 101 ? -27.999 -3.877 41.856 1.00 88.00 101 ILE A CA 1
ATOM 815 C C . ILE A 1 101 ? -28.081 -2.610 42.716 1.00 88.00 101 ILE A C 1
ATOM 817 O O . ILE A 1 101 ? -28.361 -2.697 43.908 1.00 88.00 101 ILE A O 1
ATOM 821 N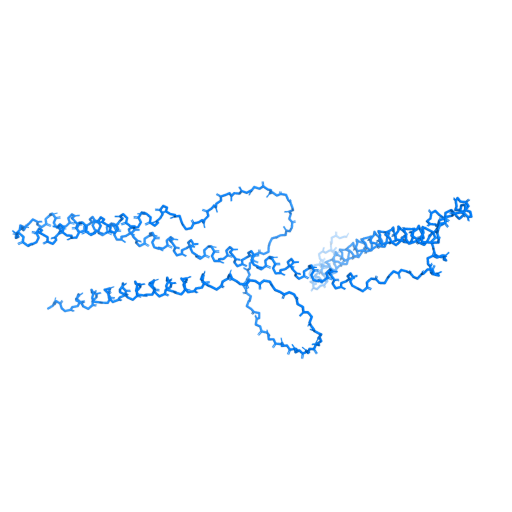 N . SER A 1 102 ? -27.887 -1.436 42.110 1.00 87.25 102 SER A N 1
ATOM 822 C CA . SER A 1 102 ? -27.979 -0.155 42.819 1.00 87.25 102 SER A CA 1
ATOM 823 C C . SER A 1 102 ? -29.391 0.100 43.341 1.00 87.25 102 SER A C 1
ATOM 825 O O . SER A 1 102 ? -29.537 0.510 44.486 1.00 87.25 102 SER A O 1
ATOM 827 N N . THR A 1 103 ? -30.429 -0.178 42.547 1.00 88.06 103 THR A N 1
ATOM 828 C CA . THR A 1 103 ? -31.827 -0.031 42.980 1.00 88.06 103 THR A CA 1
ATOM 829 C C . THR A 1 103 ? -32.150 -0.962 44.148 1.00 88.06 103 THR A C 1
ATOM 831 O O . THR A 1 103 ? -32.651 -0.491 45.162 1.00 88.06 103 THR A O 1
ATOM 834 N N . LYS A 1 104 ? -31.753 -2.240 44.073 1.00 84.06 104 LYS A N 1
ATOM 835 C CA . LYS A 1 104 ? -31.930 -3.201 45.178 1.00 84.06 104 LYS A CA 1
ATOM 836 C C . LYS A 1 104 ? -31.217 -2.766 46.460 1.00 84.06 104 LYS A C 1
ATOM 838 O O . LYS A 1 104 ? -31.738 -2.960 47.553 1.00 84.06 104 LYS A O 1
ATOM 843 N N . LEU A 1 105 ? -30.026 -2.177 46.332 1.00 83.06 105 LEU A N 1
ATOM 844 C CA . LEU A 1 105 ? -29.279 -1.635 47.467 1.00 83.06 105 LEU A CA 1
ATOM 845 C C . LEU A 1 105 ? -30.010 -0.453 48.118 1.00 83.06 105 LEU A C 1
ATOM 847 O O . LEU A 1 105 ? -30.038 -0.345 49.342 1.00 83.06 105 LEU A O 1
ATOM 851 N N . TRP A 1 106 ? -30.598 0.427 47.305 1.00 83.38 106 TRP A N 1
ATOM 852 C CA . TRP A 1 106 ? -31.392 1.557 47.785 1.00 83.38 106 TRP A CA 1
ATOM 853 C C . TRP A 1 106 ? -32.672 1.102 48.491 1.00 83.38 106 TRP A C 1
ATOM 855 O O . TRP A 1 106 ? -32.909 1.535 49.615 1.00 83.38 106 TRP A O 1
ATOM 865 N N . GLU A 1 107 ? -33.432 0.189 47.887 1.00 83.44 107 GLU A N 1
ATOM 866 C CA . GLU A 1 107 ? -34.663 -0.373 48.465 1.00 83.44 107 GLU A CA 1
ATOM 867 C C . GLU A 1 107 ? -34.388 -1.074 49.805 1.00 83.44 107 GLU A C 1
ATOM 869 O O . GLU A 1 107 ? -35.062 -0.802 50.794 1.00 83.44 107 GLU A O 1
ATOM 874 N N . SER A 1 108 ? -33.333 -1.899 49.875 1.00 76.44 108 SER A N 1
ATOM 875 C CA . SER A 1 108 ? -32.920 -2.589 51.108 1.00 76.44 108 SER A CA 1
ATOM 876 C C . SER A 1 108 ? -32.583 -1.621 52.246 1.00 76.44 108 SER A C 1
ATOM 878 O O . SER A 1 108 ? -32.840 -1.925 53.412 1.00 76.44 108 SER A O 1
ATOM 880 N N . LYS A 1 109 ? -32.018 -0.456 51.913 1.00 77.19 109 LYS A N 1
ATOM 881 C CA . LYS A 1 109 ? -31.666 0.589 52.878 1.00 77.19 109 LYS A CA 1
ATOM 882 C C . LYS A 1 109 ? -32.897 1.343 53.392 1.00 77.19 109 LYS A C 1
ATOM 884 O O . LYS A 1 109 ? -32.887 1.801 54.530 1.00 77.19 109 LYS A O 1
ATOM 889 N N . GLU A 1 110 ? -33.940 1.468 52.574 1.00 75.88 110 GLU A N 1
ATOM 890 C CA . GLU A 1 110 ? -35.201 2.133 52.924 1.00 75.88 110 GLU A CA 1
ATOM 891 C C . GLU A 1 110 ? -36.088 1.256 53.823 1.00 75.88 110 GLU A C 1
ATOM 893 O O . GLU A 1 110 ? -36.735 1.764 54.734 1.00 75.88 110 GLU A O 1
ATOM 898 N N . THR A 1 111 ? -36.037 -0.070 53.656 1.00 75.56 111 THR A N 1
ATOM 899 C CA . THR A 1 111 ? -36.724 -1.040 54.531 1.00 75.56 111 THR A CA 1
ATOM 900 C C . THR A 1 111 ? -36.098 -1.215 55.922 1.00 75.56 111 THR A C 1
ATOM 902 O O . THR A 1 111 ? -36.677 -1.906 56.755 1.00 75.56 111 THR A O 1
ATOM 905 N N . GLY A 1 112 ? -34.949 -0.586 56.205 1.00 61.03 112 GLY A N 1
ATOM 906 C CA . GLY A 1 112 ? -34.328 -0.584 57.538 1.00 61.03 112 GLY A CA 1
ATOM 907 C C . GLY A 1 112 ? -33.696 -1.913 57.975 1.00 61.03 112 GLY A C 1
ATOM 908 O O . GLY A 1 112 ? -33.444 -2.101 59.162 1.00 61.03 112 GLY A O 1
ATOM 909 N N . ASP A 1 113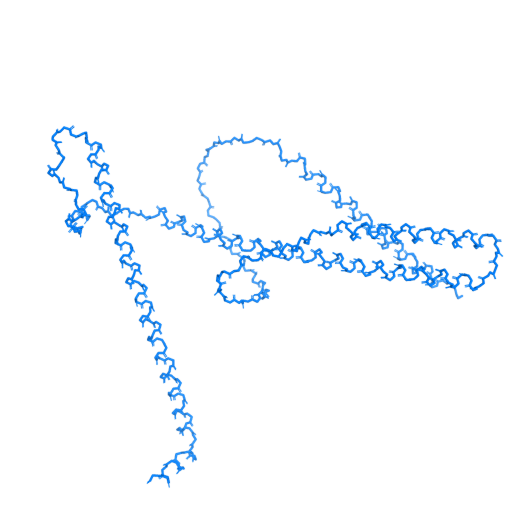 ? -33.441 -2.833 57.041 1.00 61.56 113 ASP A N 1
ATOM 910 C CA . ASP A 1 113 ? -32.883 -4.153 57.345 1.00 61.56 113 ASP A CA 1
ATOM 911 C C . ASP A 1 113 ? -31.348 -4.053 57.477 1.00 61.56 113 ASP A C 1
ATOM 913 O O . ASP A 1 113 ? -30.610 -3.993 56.489 1.00 61.56 113 ASP A O 1
ATOM 917 N N . GLU A 1 114 ? -30.844 -3.951 58.711 1.00 60.72 114 GLU A N 1
ATOM 918 C CA . GLU A 1 114 ? -29.421 -3.739 59.030 1.00 60.72 114 GLU A CA 1
ATOM 919 C C . GLU A 1 114 ? -28.574 -5.022 58.893 1.00 60.72 114 GLU A C 1
ATOM 921 O O . GLU A 1 114 ? -27.838 -5.423 59.795 1.00 60.72 114 GLU A O 1
ATOM 926 N N . HIS A 1 115 ? -28.616 -5.684 57.737 1.00 63.72 115 HIS A N 1
ATOM 927 C CA . HIS A 1 115 ? -27.722 -6.810 57.455 1.00 63.72 115 HIS A CA 1
ATOM 928 C C . HIS A 1 115 ? -26.392 -6.322 56.848 1.00 63.72 115 HIS A C 1
ATOM 930 O O . HIS A 1 115 ? -26.176 -6.317 55.636 1.00 63.72 115 HIS A O 1
ATOM 936 N N . TRP A 1 116 ? -25.442 -5.934 57.705 1.00 58.59 116 TRP A N 1
ATOM 937 C CA . TRP A 1 116 ? -24.124 -5.392 57.312 1.00 58.59 116 TRP A CA 1
ATOM 938 C C . TRP A 1 116 ? -23.304 -6.318 56.380 1.00 58.59 116 TRP A C 1
ATOM 940 O O . TRP A 1 116 ? -22.519 -5.876 55.532 1.00 58.59 116 TRP A O 1
ATOM 950 N N . THR A 1 117 ? -23.506 -7.633 56.491 1.00 64.81 117 THR A N 1
ATOM 951 C CA . THR A 1 117 ? -22.880 -8.651 55.629 1.00 64.81 117 THR A CA 1
ATOM 952 C C . THR A 1 117 ? -23.473 -8.695 54.215 1.00 64.81 117 THR A C 1
ATOM 954 O O . THR A 1 117 ? -22.760 -9.006 53.260 1.00 64.81 117 THR A O 1
ATOM 957 N N . PHE A 1 118 ? -24.749 -8.339 54.061 1.00 70.25 118 PHE A N 1
ATOM 958 C CA . PHE A 1 118 ? -25.441 -8.269 52.774 1.00 70.25 118 PHE A CA 1
ATOM 959 C C . PHE A 1 118 ? -25.009 -7.025 51.978 1.00 70.25 118 PHE A C 1
ATOM 961 O O . PHE A 1 118 ? -24.636 -7.146 50.808 1.00 70.25 118 PHE A O 1
ATOM 968 N N . ASP A 1 119 ? -24.919 -5.860 52.632 1.00 76.81 119 ASP A N 1
ATOM 969 C CA . ASP A 1 119 ? -24.436 -4.607 52.018 1.00 76.81 119 ASP A CA 1
ATOM 970 C C . ASP A 1 119 ? -22.980 -4.741 51.520 1.00 76.81 119 ASP A C 1
ATOM 972 O O . ASP A 1 119 ? -22.642 -4.363 50.395 1.00 76.81 119 ASP A O 1
ATOM 976 N N . THR A 1 120 ? -22.103 -5.384 52.302 1.00 81.00 120 THR A N 1
ATOM 977 C CA . THR A 1 120 ? -20.702 -5.602 51.890 1.00 81.00 120 THR A CA 1
ATOM 978 C C . THR A 1 120 ? -20.552 -6.564 50.706 1.00 81.00 120 THR A C 1
ATOM 980 O O . THR A 1 120 ? -19.664 -6.364 49.874 1.00 81.00 120 THR A O 1
ATOM 983 N N . ALA A 1 121 ? -21.396 -7.590 50.580 1.00 84.19 121 ALA A N 1
ATOM 984 C CA . ALA A 1 121 ? -21.383 -8.489 49.423 1.00 84.19 121 ALA A CA 1
ATOM 985 C C . ALA A 1 121 ? -21.889 -7.793 48.147 1.00 84.19 121 ALA A C 1
ATOM 987 O O . ALA A 1 121 ? -21.263 -7.915 47.090 1.00 84.19 121 ALA A O 1
ATOM 988 N N . ILE A 1 122 ? -22.966 -7.008 48.254 1.00 83.88 122 ILE A N 1
ATOM 989 C CA . ILE A 1 122 ? -23.523 -6.239 47.134 1.00 83.88 122 ILE A CA 1
ATOM 990 C C . ILE A 1 122 ? -22.537 -5.176 46.647 1.00 83.88 122 ILE A C 1
ATOM 992 O O . ILE A 1 122 ? -22.308 -5.063 45.442 1.00 83.88 122 ILE A O 1
ATOM 996 N N . ARG A 1 123 ? -21.888 -4.447 47.562 1.00 83.12 123 ARG A N 1
ATOM 997 C CA . ARG A 1 123 ? -20.842 -3.471 47.215 1.00 83.12 123 ARG A CA 1
ATOM 998 C C . ARG A 1 123 ? -19.674 -4.109 46.474 1.00 83.12 123 ARG A C 1
ATOM 1000 O O . ARG A 1 123 ? -19.285 -3.600 45.430 1.00 83.12 123 ARG A O 1
ATOM 1007 N N . ARG A 1 124 ? -19.173 -5.262 46.937 1.00 87.19 124 ARG A N 1
ATOM 1008 C CA . ARG A 1 124 ? -18.123 -6.002 46.211 1.00 87.19 124 ARG A CA 1
ATOM 1009 C C . ARG A 1 124 ? -18.580 -6.411 44.813 1.00 87.19 124 ARG A C 1
ATOM 1011 O O . ARG A 1 124 ? -17.808 -6.315 43.863 1.00 87.19 124 ARG A O 1
ATOM 1018 N N . HIS A 1 125 ? -19.827 -6.859 44.674 1.00 88.25 125 HIS A N 1
ATOM 1019 C CA . HIS A 1 125 ? -20.378 -7.220 43.372 1.00 88.25 125 HIS A CA 1
ATOM 1020 C C . HIS A 1 125 ? -20.453 -6.003 42.434 1.00 88.25 125 HIS A C 1
ATOM 1022 O O . HIS A 1 125 ? -20.048 -6.093 41.276 1.00 88.25 125 HIS A O 1
ATOM 1028 N N . LEU A 1 126 ? -20.877 -4.849 42.951 1.00 88.50 126 LEU A N 1
ATOM 1029 C CA . LEU A 1 126 ? -20.917 -3.578 42.230 1.00 88.50 126 LEU A CA 1
ATOM 1030 C C . LEU A 1 126 ? -19.512 -3.098 41.812 1.00 88.50 126 LEU A C 1
ATOM 1032 O O . LEU A 1 126 ? -19.309 -2.718 40.657 1.00 88.50 126 LEU A O 1
ATOM 1036 N N . ASP A 1 127 ? -18.524 -3.189 42.705 1.00 89.06 127 ASP A N 1
ATOM 1037 C CA . ASP A 1 127 ? -17.128 -2.826 42.427 1.00 89.06 127 ASP A CA 1
ATOM 1038 C C . ASP A 1 127 ? -16.542 -3.656 41.277 1.00 89.06 127 ASP A C 1
ATOM 1040 O O . ASP A 1 127 ? -15.911 -3.107 40.369 1.00 89.06 127 ASP A O 1
ATOM 1044 N N . LEU A 1 128 ? -16.798 -4.970 41.262 1.00 92.88 128 LEU A N 1
ATOM 1045 C CA . LEU A 1 128 ? -16.374 -5.856 40.173 1.00 92.88 128 LEU A CA 1
ATOM 1046 C C . LEU A 1 128 ? -16.982 -5.436 38.829 1.00 92.88 128 LEU A C 1
ATOM 1048 O O . LEU A 1 128 ? -16.282 -5.416 37.813 1.00 92.88 128 LEU A O 1
ATOM 1052 N N . LYS A 1 129 ? -18.263 -5.046 38.815 1.00 90.56 129 LYS A N 1
ATOM 1053 C CA . LYS A 1 129 ? -18.926 -4.549 37.601 1.00 90.56 129 LYS A CA 1
ATOM 1054 C C . LYS A 1 129 ? -18.310 -3.224 37.136 1.00 90.56 129 LYS A C 1
ATOM 1056 O O . LYS A 1 129 ? -18.022 -3.081 35.952 1.00 90.56 129 LYS A O 1
ATOM 1061 N N . PHE A 1 130 ? -17.990 -2.290 38.033 1.00 91.81 130 PHE A N 1
ATOM 1062 C CA . PHE A 1 130 ? -17.299 -1.047 37.656 1.00 91.81 130 PHE A CA 1
ATOM 1063 C C . PHE A 1 130 ? -15.853 -1.258 37.185 1.00 91.81 130 PHE A C 1
ATOM 1065 O O . PHE A 1 130 ? -15.375 -0.531 36.309 1.00 91.81 130 PHE A O 1
ATOM 1072 N N . ILE A 1 131 ? -15.129 -2.234 37.741 1.00 93.56 131 ILE A N 1
ATOM 1073 C CA . ILE A 1 131 ? -13.803 -2.626 37.239 1.00 93.56 131 ILE A CA 1
ATOM 1074 C C . ILE A 1 131 ? -13.928 -3.143 35.805 1.00 93.56 131 ILE A C 1
ATOM 1076 O O . ILE A 1 131 ? -13.206 -2.671 34.924 1.00 93.56 131 ILE A O 1
ATOM 1080 N N . LYS A 1 132 ? -14.886 -4.041 35.553 1.00 93.12 132 LYS A N 1
ATOM 1081 C CA . LYS A 1 132 ? -15.139 -4.577 34.213 1.00 93.12 132 LYS A CA 1
ATOM 1082 C C . LYS A 1 132 ? -15.559 -3.478 33.225 1.00 93.12 132 LYS A C 1
ATOM 1084 O O . LYS A 1 132 ? -15.040 -3.439 32.113 1.00 93.12 132 LYS A O 1
ATOM 1089 N N . LEU A 1 133 ? -16.389 -2.517 33.642 1.00 92.19 133 LEU A N 1
ATOM 1090 C CA . LEU A 1 133 ? -16.771 -1.369 32.807 1.00 92.19 133 LEU A CA 1
ATOM 1091 C C . LEU A 1 133 ? -15.557 -0.514 32.408 1.00 92.19 133 LEU A C 1
ATOM 1093 O O . LEU A 1 133 ? -15.411 -0.131 31.249 1.00 92.19 133 LEU A O 1
ATOM 1097 N N . ARG A 1 134 ? -14.645 -0.246 33.354 1.00 92.44 134 ARG A N 1
ATOM 1098 C CA . ARG A 1 134 ? -13.398 0.490 33.078 1.00 92.44 134 ARG A CA 1
ATOM 1099 C C . ARG A 1 134 ? -12.494 -0.251 32.095 1.00 92.44 134 ARG A C 1
ATOM 1101 O O . ARG A 1 134 ? -11.897 0.385 31.229 1.00 92.44 134 ARG A O 1
ATOM 1108 N N . GLN A 1 135 ? -12.402 -1.575 32.209 1.00 92.31 135 GLN A N 1
ATOM 1109 C CA . GLN A 1 135 ? -11.634 -2.402 31.276 1.00 92.31 135 GLN A CA 1
ATOM 1110 C C . GLN A 1 135 ? -12.221 -2.351 29.862 1.00 92.31 135 GLN A C 1
ATOM 1112 O O . GLN A 1 135 ? -11.476 -2.120 28.910 1.00 92.31 135 GLN A O 1
ATOM 1117 N N . LEU A 1 136 ? -13.546 -2.480 29.728 1.00 90.31 136 LEU A N 1
ATOM 1118 C CA . LEU A 1 136 ? -14.233 -2.367 28.438 1.00 90.31 136 LEU A CA 1
ATOM 1119 C C . LEU A 1 136 ? -14.043 -0.978 27.815 1.00 90.31 136 LEU A C 1
ATOM 1121 O O . LEU A 1 136 ? -13.715 -0.885 26.637 1.00 90.31 136 LEU A O 1
ATOM 1125 N N . ASN A 1 137 ? -14.135 0.098 28.602 1.00 90.31 137 ASN A N 1
ATOM 1126 C CA . ASN A 1 137 ? -13.875 1.457 28.115 1.00 90.31 137 ASN A CA 1
ATOM 1127 C C . ASN A 1 137 ? -12.435 1.649 27.628 1.00 90.31 137 ASN A C 1
ATOM 1129 O O . ASN A 1 137 ? -12.209 2.247 26.575 1.00 90.31 137 ASN A O 1
ATOM 1133 N N . ARG A 1 138 ? -11.449 1.117 28.361 1.00 91.69 138 ARG A N 1
ATOM 1134 C CA . ARG A 1 138 ? -10.047 1.146 27.923 1.00 91.69 138 ARG A CA 1
ATOM 1135 C C . ARG A 1 138 ? -9.871 0.399 26.601 1.00 91.69 138 ARG A C 1
ATOM 1137 O O . ARG A 1 138 ? -9.191 0.915 25.717 1.00 91.69 138 ARG A O 1
ATOM 1144 N N . LYS A 1 139 ? -10.504 -0.770 26.462 1.00 89.19 139 LYS A N 1
ATOM 1145 C CA . LYS A 1 139 ? -10.482 -1.562 25.229 1.00 89.19 139 LYS A CA 1
ATOM 1146 C C . LYS A 1 139 ? -11.108 -0.794 24.062 1.00 89.19 139 LYS A C 1
ATOM 1148 O O . LYS A 1 139 ? -10.452 -0.627 23.046 1.00 89.19 139 LYS A O 1
ATOM 1153 N N . MET A 1 140 ? -12.298 -0.212 24.235 1.00 87.56 140 MET A N 1
ATOM 1154 C CA . MET A 1 140 ? -12.938 0.594 23.184 1.00 87.56 140 MET A CA 1
ATOM 1155 C C . MET A 1 140 ? -12.069 1.770 22.728 1.00 87.56 140 MET A C 1
ATOM 1157 O O . MET A 1 140 ? -12.008 2.072 21.539 1.00 87.56 140 MET A O 1
ATOM 1161 N N . TYR A 1 141 ? -11.382 2.442 23.657 1.00 88.69 141 TYR A N 1
ATOM 1162 C CA . TYR A 1 141 ? -10.466 3.522 23.300 1.00 88.69 141 TYR A CA 1
ATOM 1163 C C . TYR A 1 141 ? -9.270 3.015 22.482 1.00 88.69 141 TYR A C 1
ATOM 1165 O O . TYR A 1 141 ? -8.891 3.638 21.489 1.00 88.69 141 TYR A O 1
ATOM 1173 N N . GLN A 1 142 ? -8.691 1.876 22.873 1.00 90.00 142 GLN A N 1
ATOM 1174 C CA . GLN A 1 142 ? -7.609 1.231 22.126 1.00 90.00 142 GLN A CA 1
ATOM 1175 C C . GLN A 1 142 ? -8.066 0.814 20.724 1.00 90.00 142 GLN A C 1
ATOM 1177 O O . GLN A 1 142 ? -7.373 1.120 19.755 1.00 90.00 142 GLN A O 1
ATOM 1182 N N . ASP A 1 143 ? -9.248 0.213 20.603 1.00 87.50 143 ASP A N 1
ATOM 1183 C CA . ASP A 1 143 ? -9.831 -0.201 19.324 1.00 87.50 143 ASP A CA 1
ATOM 1184 C C . ASP A 1 143 ? -10.092 1.015 18.422 1.00 87.50 143 ASP A C 1
ATOM 1186 O O . ASP A 1 143 ? -9.690 1.032 17.259 1.00 87.50 143 ASP A O 1
ATOM 1190 N N . LYS A 1 144 ? -10.662 2.098 18.971 1.00 88.56 144 LYS A N 1
ATOM 1191 C CA . LYS A 1 144 ? -10.860 3.366 18.250 1.00 88.56 144 LYS A CA 1
ATOM 1192 C C . LYS A 1 144 ? -9.540 3.937 17.733 1.00 88.56 144 LYS A C 1
ATOM 1194 O O . LYS A 1 144 ? -9.464 4.380 16.585 1.00 88.56 144 LYS A O 1
ATOM 1199 N N . GLN A 1 145 ? -8.500 3.940 18.565 1.00 90.56 145 GLN A N 1
ATOM 1200 C CA . GLN A 1 145 ? -7.182 4.420 18.159 1.00 90.56 145 GLN A CA 1
ATOM 1201 C C . GLN A 1 145 ? -6.554 3.507 17.096 1.00 90.56 145 GLN A C 1
ATOM 1203 O O . GLN A 1 145 ? -5.932 4.007 16.159 1.00 90.56 145 GLN A O 1
ATOM 1208 N N . CYS A 1 146 ? -6.752 2.191 17.203 1.00 91.88 146 CYS A N 1
ATOM 1209 C CA . CYS A 1 146 ? -6.315 1.219 16.206 1.00 91.88 146 CYS A CA 1
ATOM 1210 C C . CYS A 1 146 ? -6.973 1.491 14.847 1.00 91.88 146 CYS A C 1
ATOM 1212 O O . CYS A 1 146 ? -6.263 1.636 13.854 1.00 91.88 146 CYS A O 1
ATOM 1214 N N . ILE A 1 147 ? -8.300 1.653 14.807 1.00 89.56 147 ILE A N 1
ATOM 1215 C CA . ILE A 1 147 ? -9.048 1.978 13.583 1.00 89.56 147 ILE A CA 1
ATOM 1216 C C . ILE A 1 147 ? -8.544 3.295 12.987 1.00 89.56 147 ILE A C 1
ATOM 1218 O O . ILE A 1 147 ? -8.203 3.340 11.809 1.00 89.56 147 ILE A O 1
ATOM 1222 N N . LYS A 1 148 ? -8.403 4.348 13.803 1.00 93.50 148 LYS A N 1
ATOM 1223 C CA . LYS A 1 148 ? -7.878 5.645 13.349 1.00 93.50 148 LYS A CA 1
ATOM 1224 C C . LYS A 1 148 ? -6.497 5.505 12.703 1.00 93.50 148 LYS A C 1
ATOM 1226 O O . LYS A 1 148 ? -6.263 6.069 11.635 1.00 93.50 148 LYS A O 1
ATOM 1231 N N . ASN A 1 149 ? -5.597 4.753 13.333 1.00 94.69 149 ASN A N 1
ATOM 1232 C CA . ASN A 1 149 ? -4.256 4.519 12.808 1.00 94.69 149 ASN A CA 1
ATOM 1233 C C . ASN A 1 149 ? -4.299 3.699 11.510 1.00 94.69 149 ASN A C 1
ATOM 1235 O O . ASN A 1 149 ? -3.622 4.063 10.553 1.00 94.69 149 ASN A O 1
ATOM 1239 N N . LYS A 1 150 ? -5.129 2.648 11.435 1.00 93.62 150 LYS A N 1
ATOM 1240 C CA . LYS A 1 150 ? -5.323 1.847 10.215 1.00 93.62 150 LYS A CA 1
ATOM 1241 C C . LYS A 1 150 ? -5.821 2.711 9.053 1.00 93.62 150 LYS A C 1
ATOM 1243 O O . LYS A 1 150 ? -5.217 2.684 7.983 1.00 93.62 150 LYS A O 1
ATOM 1248 N N . THR A 1 151 ? -6.853 3.528 9.271 1.00 95.12 151 THR A N 1
ATOM 1249 C CA . THR A 1 151 ? -7.380 4.451 8.253 1.00 95.12 151 THR A CA 1
ATOM 1250 C C . THR A 1 151 ? -6.332 5.478 7.831 1.00 95.12 151 THR A C 1
ATOM 1252 O O . THR A 1 151 ? -6.179 5.745 6.642 1.00 95.12 151 THR A O 1
ATOM 1255 N N . HIS A 1 152 ? -5.564 6.024 8.777 1.00 96.38 152 HIS A N 1
ATOM 1256 C CA . HIS A 1 152 ? -4.482 6.955 8.464 1.00 96.38 152 HIS A CA 1
ATOM 1257 C C . HIS A 1 152 ? -3.386 6.299 7.611 1.00 96.38 152 HIS A C 1
ATOM 1259 O O . HIS A 1 152 ? -2.980 6.857 6.597 1.00 96.38 152 HIS A O 1
ATOM 1265 N N . CYS A 1 153 ? -2.933 5.096 7.972 1.00 92.81 153 CYS A N 1
ATOM 1266 C CA . CYS A 1 153 ? -1.951 4.351 7.186 1.00 92.81 153 CYS A CA 1
ATOM 1267 C C . CYS A 1 153 ? -2.464 4.030 5.776 1.00 92.81 153 CYS A C 1
ATOM 1269 O O . CYS A 1 153 ? -1.714 4.173 4.813 1.00 92.81 153 CYS A O 1
ATOM 1271 N N . ALA A 1 154 ? -3.731 3.626 5.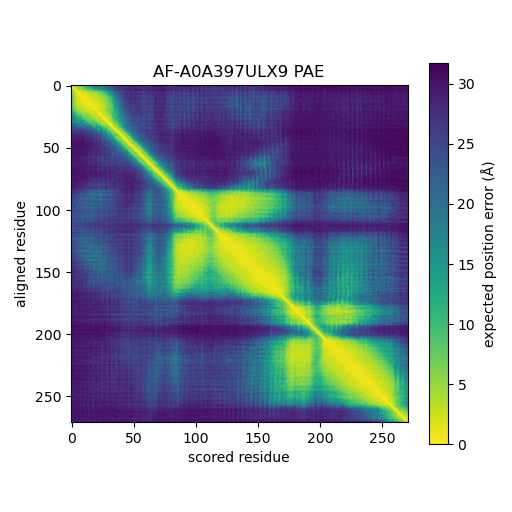640 1.00 94.50 154 ALA A N 1
ATOM 1272 C CA . ALA A 1 154 ? -4.348 3.387 4.338 1.00 94.50 154 ALA A CA 1
ATOM 1273 C C . ALA A 1 154 ? -4.394 4.667 3.489 1.00 94.50 154 ALA A C 1
ATOM 1275 O O . ALA A 1 154 ? -4.009 4.634 2.323 1.00 94.50 154 ALA A O 1
ATOM 1276 N N . LYS A 1 155 ? -4.768 5.803 4.094 1.00 96.62 155 LYS A N 1
ATOM 1277 C CA . LYS A 1 155 ? -4.753 7.112 3.433 1.00 96.62 155 LYS A CA 1
ATOM 1278 C C . LYS A 1 155 ? -3.358 7.465 2.916 1.00 96.62 155 LYS A C 1
ATOM 1280 O O . LYS A 1 155 ? -3.213 7.750 1.739 1.00 96.62 155 LYS A O 1
ATOM 1285 N N . VAL A 1 156 ? -2.328 7.378 3.757 1.00 95.56 156 VAL A N 1
ATOM 1286 C CA . VAL A 1 156 ? -0.948 7.703 3.350 1.00 95.56 156 VAL A CA 1
ATOM 1287 C C . VAL A 1 156 ? -0.472 6.806 2.201 1.00 95.56 156 VAL A C 1
ATOM 1289 O O . VAL A 1 156 ? 0.179 7.282 1.274 1.00 95.56 156 VAL A O 1
ATOM 1292 N N . LYS A 1 157 ? -0.816 5.510 2.224 1.00 93.69 157 LYS A N 1
ATOM 1293 C CA . LYS A 1 157 ? -0.505 4.590 1.117 1.00 93.69 157 LYS A CA 1
ATOM 1294 C C . LYS A 1 157 ? -1.221 4.988 -0.176 1.00 93.69 157 LYS A C 1
ATOM 1296 O O . LYS A 1 157 ? -0.603 4.950 -1.236 1.00 93.69 157 LYS A O 1
ATOM 1301 N N . MET A 1 158 ? -2.493 5.372 -0.086 1.00 96.25 158 MET A N 1
ATOM 1302 C CA . MET A 1 158 ? -3.277 5.854 -1.222 1.00 96.25 158 MET A CA 1
ATOM 1303 C C . MET A 1 158 ? -2.697 7.154 -1.787 1.00 96.25 158 MET A C 1
ATOM 1305 O O . MET A 1 158 ? -2.499 7.241 -2.994 1.00 96.25 158 MET A O 1
ATOM 1309 N N . ASP A 1 159 ? -2.348 8.113 -0.927 1.00 95.94 159 ASP A N 1
ATOM 1310 C CA . ASP A 1 159 ? -1.741 9.389 -1.320 1.00 95.94 159 ASP A CA 1
ATOM 1311 C C . ASP A 1 159 ? -0.408 9.154 -2.055 1.00 95.94 159 ASP A C 1
ATOM 1313 O O . ASP A 1 159 ? -0.156 9.752 -3.099 1.00 95.94 159 ASP A O 1
ATOM 1317 N N . LEU A 1 160 ? 0.421 8.216 -1.580 1.00 94.81 160 LEU A N 1
ATOM 1318 C CA . LEU A 1 160 ? 1.661 7.828 -2.260 1.00 94.81 160 LEU A CA 1
ATOM 1319 C C . LEU A 1 160 ? 1.407 7.193 -3.636 1.00 94.81 160 LEU A C 1
ATOM 1321 O O . LEU A 1 160 ? 2.113 7.497 -4.596 1.00 94.81 160 LEU A O 1
ATOM 1325 N N . ALA A 1 161 ? 0.429 6.291 -3.739 1.00 91.19 161 ALA A N 1
ATOM 1326 C CA . ALA A 1 161 ? 0.046 5.689 -5.017 1.00 91.19 161 ALA A CA 1
ATOM 1327 C C . ALA A 1 161 ? -0.478 6.749 -5.995 1.00 91.19 161 ALA A C 1
ATOM 1329 O O . ALA A 1 161 ? -0.102 6.741 -7.165 1.00 91.19 161 ALA A O 1
ATOM 1330 N N . HIS A 1 162 ? -1.285 7.687 -5.505 1.00 94.00 162 HIS A N 1
ATOM 1331 C CA . HIS A 1 162 ? -1.803 8.797 -6.290 1.00 94.00 162 HIS A CA 1
ATOM 1332 C C . HIS A 1 162 ? -0.682 9.716 -6.790 1.00 94.00 162 HIS A C 1
ATOM 1334 O O . HIS A 1 162 ? -0.671 10.056 -7.966 1.00 94.00 162 HIS A O 1
ATOM 1340 N N . MET A 1 163 ? 0.308 10.046 -5.952 1.00 93.00 163 MET A N 1
ATOM 1341 C CA . MET A 1 163 ? 1.497 10.796 -6.386 1.00 93.00 163 MET A CA 1
ATOM 1342 C C . MET A 1 163 ? 2.257 10.078 -7.501 1.00 93.00 163 MET A C 1
ATOM 1344 O O . MET A 1 163 ? 2.553 10.678 -8.528 1.00 93.00 163 MET A O 1
ATOM 1348 N N . LYS A 1 164 ? 2.502 8.771 -7.357 1.00 85.81 164 LYS A N 1
ATOM 1349 C CA . LYS A 1 164 ? 3.148 7.984 -8.419 1.00 85.81 164 LYS A CA 1
ATOM 1350 C C . LYS A 1 164 ? 2.331 7.976 -9.709 1.00 85.81 164 LYS A C 1
ATOM 1352 O O . LYS A 1 164 ? 2.906 8.017 -10.790 1.00 85.81 164 LYS A O 1
ATOM 1357 N N . LEU A 1 165 ? 1.005 7.907 -9.606 1.00 87.56 165 LEU A N 1
ATOM 1358 C CA . LEU A 1 165 ? 0.127 7.968 -10.768 1.00 87.56 165 LEU A CA 1
ATOM 1359 C C . LEU A 1 165 ? 0.187 9.345 -11.441 1.00 87.56 165 LEU A C 1
ATOM 1361 O O . LEU A 1 165 ? 0.266 9.405 -12.662 1.00 87.56 165 LEU A O 1
ATOM 1365 N N . GLN A 1 166 ? 0.207 10.433 -10.670 1.00 86.06 166 GLN A N 1
ATOM 1366 C CA . GLN A 1 166 ? 0.377 11.783 -11.207 1.00 86.06 166 GLN A CA 1
ATOM 1367 C C . GLN A 1 166 ? 1.722 11.956 -11.916 1.00 86.06 166 GLN A C 1
ATOM 1369 O O . GLN A 1 166 ? 1.743 12.461 -13.034 1.00 86.06 166 GLN A O 1
ATOM 1374 N N . ASP A 1 167 ? 2.818 11.469 -11.328 1.00 81.19 167 ASP A N 1
ATOM 1375 C CA . ASP A 1 167 ? 4.140 11.480 -11.970 1.00 81.19 167 ASP A CA 1
ATOM 1376 C C . ASP A 1 167 ? 4.119 10.747 -13.314 1.00 81.19 167 ASP A C 1
ATOM 1378 O O . ASP A 1 167 ? 4.783 11.146 -14.269 1.00 81.19 167 ASP A O 1
ATOM 1382 N N . VAL A 1 168 ? 3.378 9.642 -13.378 1.00 77.75 168 VAL A N 1
ATOM 1383 C CA . VAL A 1 168 ? 3.210 8.858 -14.596 1.00 77.75 168 VAL A CA 1
ATOM 1384 C C . VAL A 1 168 ? 2.382 9.631 -15.623 1.00 77.75 168 VAL A C 1
ATOM 1386 O O . VAL A 1 168 ? 2.837 9.766 -16.752 1.00 77.75 168 VAL A O 1
ATOM 1389 N N . ILE A 1 169 ? 1.223 10.179 -15.248 1.00 75.19 169 ILE A N 1
ATOM 1390 C CA . ILE A 1 169 ? 0.360 10.968 -16.145 1.00 75.19 169 ILE A CA 1
ATOM 1391 C C . ILE A 1 169 ? 1.130 12.154 -16.730 1.00 75.19 169 ILE A C 1
ATOM 1393 O O . ILE A 1 169 ? 1.171 12.302 -17.947 1.00 75.19 169 ILE A O 1
ATOM 1397 N N . PHE A 1 170 ? 1.817 12.923 -15.883 1.00 69.38 170 PHE A N 1
ATOM 1398 C CA . PHE A 1 170 ? 2.626 14.060 -16.319 1.00 69.38 170 PHE A CA 1
ATOM 1399 C C . PHE A 1 170 ? 3.716 13.634 -17.311 1.00 69.38 170 PHE A C 1
ATOM 1401 O O . PHE A 1 170 ? 3.915 14.261 -18.345 1.00 69.38 170 PHE A O 1
ATOM 1408 N N . LYS A 1 171 ? 4.390 12.507 -17.050 1.00 65.69 171 LYS A N 1
ATOM 1409 C CA . LYS A 1 171 ? 5.377 11.957 -17.987 1.00 65.69 171 LYS A CA 1
ATOM 1410 C C . LYS A 1 171 ? 4.769 11.473 -19.295 1.00 65.69 171 LYS A C 1
ATOM 1412 O O . LYS A 1 171 ? 5.509 11.422 -20.266 1.00 65.69 171 LYS A O 1
ATOM 1417 N N . PHE A 1 172 ? 3.497 11.071 -19.318 1.00 61.12 172 PHE A N 1
ATOM 1418 C CA . PHE A 1 172 ? 2.807 10.596 -20.518 1.00 61.12 172 PHE A CA 1
ATOM 1419 C C . PHE A 1 172 ? 2.263 11.733 -21.393 1.00 61.12 172 PHE A C 1
ATOM 1421 O O . PHE A 1 172 ? 2.214 11.554 -22.608 1.00 61.12 172 PHE A O 1
ATOM 1428 N N . GLU A 1 173 ? 1.915 12.887 -20.816 1.00 58.41 173 GLU A N 1
ATOM 1429 C CA . GLU A 1 173 ? 1.474 14.070 -21.576 1.00 58.41 173 GLU A CA 1
ATOM 1430 C C . GLU A 1 173 ? 2.592 14.661 -22.458 1.00 58.41 173 GLU A C 1
ATOM 1432 O O . GLU A 1 173 ? 2.309 15.147 -23.550 1.00 58.41 173 GLU A O 1
ATOM 1437 N N . ASP A 1 174 ? 3.860 14.516 -22.055 1.00 56.25 174 ASP A N 1
ATOM 1438 C CA . ASP A 1 174 ? 5.031 15.064 -22.766 1.00 56.25 174 ASP A CA 1
ATOM 1439 C C . ASP A 1 174 ? 5.755 14.065 -23.693 1.00 56.25 174 ASP A C 1
ATOM 1441 O O . ASP A 1 174 ? 6.828 14.362 -24.232 1.00 56.25 174 ASP A O 1
ATOM 1445 N N . ILE A 1 175 ? 5.215 12.859 -23.910 1.00 63.44 175 ILE A N 1
ATOM 1446 C CA . ILE A 1 175 ? 5.878 11.879 -24.783 1.00 63.44 175 ILE A CA 1
ATOM 1447 C C . ILE A 1 175 ? 5.598 12.210 -26.245 1.00 63.44 175 ILE A C 1
ATOM 1449 O O . ILE A 1 175 ? 4.681 11.669 -26.864 1.00 63.44 175 ILE A O 1
ATOM 1453 N N . SER A 1 176 ? 6.435 13.076 -26.813 1.00 63.66 176 SER A N 1
ATOM 1454 C CA . SER A 1 176 ? 6.477 13.284 -28.256 1.00 63.66 176 SER A CA 1
ATOM 1455 C C . SER A 1 176 ? 6.826 11.968 -28.947 1.00 63.66 176 SER A C 1
ATOM 1457 O O . SER A 1 176 ? 7.858 11.355 -28.665 1.00 63.66 176 SER A O 1
ATOM 1459 N N . LEU A 1 177 ? 5.966 11.564 -29.879 1.00 68.56 177 LEU A N 1
ATOM 1460 C CA . LEU A 1 177 ? 6.279 10.537 -30.867 1.00 68.56 177 LEU A CA 1
ATOM 1461 C C . LEU A 1 177 ? 7.546 10.952 -31.629 1.00 68.56 177 LEU A C 1
ATOM 1463 O O . LEU A 1 177 ? 7.798 12.147 -31.831 1.00 68.56 177 LEU A O 1
ATOM 1467 N N . ILE A 1 178 ? 8.336 9.969 -32.052 1.00 77.38 178 ILE A N 1
ATOM 1468 C CA . ILE A 1 178 ? 9.497 10.200 -32.906 1.00 77.38 178 ILE A CA 1
ATOM 1469 C C . ILE A 1 178 ? 9.021 10.873 -34.202 1.00 77.38 178 ILE A C 1
ATOM 1471 O O . ILE A 1 178 ? 7.934 10.588 -34.709 1.00 77.38 178 ILE A O 1
ATOM 1475 N N . SER A 1 179 ? 9.788 11.811 -34.750 1.00 81.62 179 SER A N 1
ATOM 1476 C CA . SER A 1 179 ? 9.369 12.428 -36.013 1.00 81.62 179 SER A CA 1
ATOM 1477 C C . SER A 1 179 ? 9.374 11.383 -37.138 1.00 81.62 179 SER A C 1
ATOM 1479 O O . SER A 1 179 ? 10.213 10.480 -37.147 1.00 81.62 179 SER A O 1
ATOM 1481 N N . LEU A 1 180 ? 8.456 11.497 -38.107 1.00 78.38 180 LEU A N 1
ATOM 1482 C CA . LEU A 1 180 ? 8.389 10.554 -39.233 1.00 78.38 180 LEU A CA 1
ATOM 1483 C C . LEU A 1 180 ? 9.724 10.489 -39.997 1.00 78.38 180 LEU A C 1
ATOM 1485 O O . LEU A 1 180 ? 10.176 9.409 -40.376 1.00 78.38 180 LEU A O 1
ATOM 1489 N N . ASP A 1 181 ? 10.388 11.633 -40.157 1.00 79.62 181 ASP A N 1
ATOM 1490 C CA . ASP A 1 181 ? 11.694 11.737 -40.812 1.00 79.62 181 ASP A CA 1
ATOM 1491 C C . ASP A 1 181 ? 12.798 10.990 -40.056 1.00 79.62 181 ASP A C 1
ATOM 1493 O O . ASP A 1 181 ? 13.699 10.415 -40.666 1.00 79.62 181 ASP A O 1
ATOM 1497 N N . GLU A 1 182 ? 12.755 11.011 -38.727 1.00 83.25 182 GLU A N 1
ATOM 1498 C CA . GLU A 1 182 ? 13.706 10.297 -37.883 1.00 83.25 182 GLU A CA 1
ATOM 1499 C C . GLU A 1 182 ? 13.406 8.795 -37.858 1.00 83.25 182 GLU A C 1
ATOM 1501 O O . GLU A 1 182 ? 14.335 7.992 -37.971 1.00 83.25 182 GLU A O 1
ATOM 1506 N N . PHE A 1 183 ? 12.127 8.406 -37.823 1.00 84.62 183 PHE A N 1
ATOM 1507 C CA . PHE A 1 183 ? 11.696 7.011 -37.943 1.00 84.62 183 PHE A CA 1
ATOM 1508 C C . PHE A 1 183 ? 12.187 6.383 -39.251 1.00 84.62 183 PHE A C 1
ATOM 1510 O O . PHE A 1 183 ? 12.863 5.360 -39.219 1.00 84.62 183 PHE A O 1
ATOM 1517 N N . MET A 1 184 ? 11.947 7.032 -40.394 1.00 80.31 184 MET A N 1
ATOM 1518 C CA . MET A 1 184 ? 12.370 6.522 -41.707 1.00 80.31 184 MET A CA 1
ATOM 1519 C C . MET A 1 184 ? 13.896 6.376 -41.846 1.00 80.31 184 MET A C 1
ATOM 1521 O O . MET A 1 184 ? 14.361 5.572 -42.648 1.00 80.31 184 MET A O 1
ATOM 1525 N N . LYS A 1 185 ? 14.685 7.151 -41.087 1.00 83.75 185 LYS A N 1
ATOM 1526 C CA . LYS A 1 185 ? 16.159 7.112 -41.128 1.00 83.75 185 LYS A CA 1
ATOM 1527 C C . LYS A 1 185 ? 16.774 6.104 -40.163 1.00 83.75 185 LYS A C 1
ATOM 1529 O O . LYS A 1 185 ? 17.855 5.593 -40.439 1.00 83.75 185 LYS A O 1
ATOM 1534 N N . THR A 1 186 ? 16.147 5.894 -39.008 1.00 82.19 186 THR A N 1
ATOM 1535 C CA . THR A 1 186 ? 16.736 5.126 -37.899 1.00 82.19 186 THR A CA 1
ATOM 1536 C C . THR A 1 186 ? 16.136 3.736 -37.743 1.00 82.19 186 THR A C 1
ATOM 1538 O O . THR A 1 186 ? 16.813 2.846 -37.228 1.00 82.19 186 THR A O 1
ATOM 1541 N N . ALA A 1 187 ? 14.898 3.525 -38.198 1.00 82.69 187 ALA A N 1
ATOM 1542 C CA . ALA A 1 187 ? 14.220 2.253 -38.035 1.00 82.69 187 ALA A CA 1
ATOM 1543 C C . ALA A 1 187 ? 14.855 1.151 -38.901 1.00 82.69 187 ALA A C 1
ATOM 1545 O O . ALA A 1 187 ? 15.042 1.337 -40.106 1.00 82.69 187 ALA A O 1
ATOM 1546 N N . PRO A 1 188 ? 15.141 -0.027 -38.320 1.00 81.44 188 PRO A N 1
ATOM 1547 C CA . PRO A 1 188 ? 15.529 -1.205 -39.084 1.00 81.44 188 PRO A CA 1
ATOM 1548 C C . PRO A 1 188 ? 14.449 -1.604 -40.099 1.00 81.44 188 PRO A C 1
ATOM 1550 O O . PRO A 1 188 ? 13.257 -1.473 -39.817 1.00 81.44 188 PRO A O 1
ATOM 1553 N N . GLU A 1 189 ? 14.856 -2.177 -41.236 1.00 77.62 189 GLU A N 1
ATOM 1554 C CA . GLU A 1 189 ? 13.955 -2.527 -42.352 1.00 77.62 189 GLU A CA 1
ATOM 1555 C C . GLU A 1 189 ? 12.754 -3.391 -41.936 1.00 77.62 189 GLU A C 1
ATOM 1557 O O . GLU A 1 189 ? 11.665 -3.237 -42.474 1.00 77.62 189 GLU A O 1
ATOM 1562 N N . GLN A 1 190 ? 12.914 -4.237 -40.916 1.00 75.50 190 GLN A N 1
ATOM 1563 C CA . GLN A 1 190 ? 11.845 -5.078 -40.362 1.00 75.50 190 GLN A CA 1
ATOM 1564 C C . GLN A 1 190 ? 10.662 -4.298 -39.751 1.00 75.50 190 GLN A C 1
ATOM 1566 O O . GLN A 1 190 ? 9.586 -4.863 -39.569 1.00 75.50 190 GLN A O 1
ATOM 1571 N N . TYR A 1 191 ? 10.867 -3.028 -39.387 1.00 71.88 191 TYR A N 1
ATOM 1572 C CA . TYR A 1 191 ? 9.830 -2.142 -38.855 1.00 71.88 191 TYR A CA 1
ATOM 1573 C C . TYR A 1 191 ? 9.282 -1.182 -39.911 1.00 71.88 191 TYR A C 1
ATOM 1575 O O . TYR A 1 191 ? 8.265 -0.540 -39.659 1.00 71.88 191 TYR A O 1
ATOM 1583 N N . LEU A 1 192 ? 9.917 -1.077 -41.082 1.00 77.56 192 LEU A N 1
ATOM 1584 C CA . LEU A 1 192 ? 9.378 -0.290 -42.182 1.00 77.56 192 LEU A CA 1
ATOM 1585 C C . LEU A 1 192 ? 8.189 -1.044 -42.798 1.00 77.56 192 LEU A C 1
ATOM 1587 O O . LEU A 1 192 ? 8.287 -2.248 -43.047 1.00 77.56 192 LEU A O 1
ATOM 1591 N N . PRO A 1 193 ? 7.049 -0.373 -43.050 1.00 66.62 193 PRO A N 1
ATOM 1592 C CA . PRO A 1 193 ? 5.947 -0.995 -43.767 1.00 66.62 193 PRO A CA 1
ATOM 1593 C C . PRO A 1 193 ? 6.440 -1.514 -45.119 1.00 66.62 193 PRO A C 1
ATOM 1595 O O . PRO A 1 193 ? 7.103 -0.787 -45.859 1.00 66.62 193 PRO A O 1
ATOM 1598 N N . VAL A 1 194 ? 6.098 -2.755 -45.461 1.00 63.94 194 VAL A N 1
ATOM 1599 C CA . VAL A 1 194 ? 6.365 -3.319 -46.787 1.00 63.94 194 VAL A CA 1
ATOM 1600 C C . VAL A 1 194 ? 5.504 -2.555 -47.794 1.00 63.94 194 VAL A C 1
ATOM 1602 O O . VAL A 1 194 ? 4.329 -2.849 -48.000 1.00 63.94 194 VAL A O 1
ATOM 1605 N N . LEU A 1 195 ? 6.086 -1.519 -48.401 1.00 54.56 195 LEU A N 1
ATOM 1606 C CA . LEU A 1 195 ? 5.405 -0.633 -49.352 1.00 54.56 195 LEU A CA 1
ATOM 1607 C C . LEU A 1 195 ? 4.957 -1.363 -50.632 1.00 54.56 195 LEU A C 1
ATOM 1609 O O . LEU A 1 195 ? 4.210 -0.782 -51.413 1.00 54.56 195 LEU A O 1
ATOM 1613 N N . SER A 1 196 ? 5.391 -2.611 -50.844 1.00 53.53 196 SER A N 1
ATOM 1614 C CA . SER A 1 196 ? 5.044 -3.440 -52.002 1.00 53.53 196 SER A CA 1
ATOM 1615 C C . SER A 1 196 ? 3.717 -4.196 -51.879 1.00 53.53 196 SER A C 1
ATOM 1617 O O . SER A 1 196 ? 3.177 -4.590 -52.908 1.00 53.53 196 SER A O 1
ATOM 1619 N N . ASP A 1 197 ? 3.156 -4.353 -50.674 1.00 47.56 197 ASP A N 1
ATOM 1620 C CA . ASP A 1 197 ? 1.849 -5.015 -50.482 1.00 47.56 197 ASP A CA 1
ATOM 1621 C C . ASP A 1 197 ? 0.683 -4.015 -50.444 1.00 47.56 197 ASP A C 1
ATOM 1623 O O . ASP A 1 197 ? -0.493 -4.391 -50.424 1.00 47.56 197 ASP A O 1
ATOM 1627 N N . ILE A 1 198 ? 0.997 -2.716 -50.473 1.00 51.50 198 ILE A N 1
ATOM 1628 C CA . ILE A 1 198 ? 0.009 -1.646 -50.515 1.00 51.50 198 ILE A CA 1
ATOM 1629 C C . ILE A 1 198 ? -0.347 -1.390 -51.982 1.00 51.50 198 ILE A C 1
ATOM 1631 O O . ILE A 1 198 ? 0.135 -0.440 -52.592 1.00 51.50 198 ILE A O 1
ATOM 1635 N N . SER A 1 199 ? -1.155 -2.290 -52.549 1.00 52.06 199 SER A N 1
ATOM 1636 C CA . SER A 1 199 ? -1.835 -2.116 -53.840 1.00 52.06 199 SER A CA 1
ATOM 1637 C C . SER A 1 199 ? -2.354 -0.680 -54.003 1.00 52.06 199 SER A C 1
ATOM 1639 O O . SER A 1 199 ? -2.873 -0.106 -53.043 1.00 52.06 199 SER A O 1
ATOM 1641 N N . ASP A 1 200 ? -2.289 -0.139 -55.226 1.00 57.31 200 ASP A N 1
ATOM 1642 C CA . ASP A 1 200 ? -2.745 1.208 -55.633 1.00 57.31 200 ASP A CA 1
ATOM 1643 C C . ASP A 1 200 ? -4.226 1.544 -55.300 1.00 57.31 200 ASP A C 1
ATOM 1645 O O . ASP A 1 200 ? -4.715 2.614 -55.648 1.00 57.31 200 ASP A O 1
ATOM 1649 N N . ASN A 1 201 ? -4.948 0.646 -54.619 1.00 58.28 201 ASN A N 1
ATOM 1650 C CA . ASN A 1 201 ? -6.358 0.745 -54.235 1.00 58.28 201 ASN A CA 1
ATOM 1651 C C . ASN A 1 201 ? -6.617 0.931 -52.725 1.00 58.28 201 ASN A C 1
ATOM 1653 O O . ASN A 1 201 ? -7.775 0.898 -52.306 1.00 58.28 201 ASN A O 1
ATOM 1657 N N . ILE A 1 202 ? -5.590 1.079 -51.884 1.00 60.28 202 ILE A N 1
ATOM 1658 C CA . ILE A 1 202 ? -5.793 1.264 -50.436 1.00 60.28 202 ILE A CA 1
ATOM 1659 C C . ILE A 1 202 ? -5.972 2.752 -50.116 1.00 60.28 202 ILE A C 1
ATOM 1661 O O . ILE A 1 202 ? -5.150 3.582 -50.500 1.00 60.28 202 ILE A O 1
ATOM 1665 N N . ASP A 1 203 ? -7.051 3.069 -49.393 1.00 75.44 203 ASP A N 1
ATOM 1666 C CA . ASP A 1 203 ? -7.383 4.419 -48.929 1.00 75.44 203 ASP A CA 1
ATOM 1667 C C . ASP A 1 203 ? -6.208 5.041 -48.150 1.00 75.44 203 ASP A C 1
ATOM 1669 O O . ASP A 1 203 ? -5.562 4.373 -47.332 1.00 75.44 203 ASP A O 1
ATOM 1673 N N . THR A 1 204 ? -5.921 6.324 -48.386 1.00 72.81 204 THR A N 1
ATOM 1674 C CA . THR A 1 204 ? -4.763 7.034 -47.806 1.00 72.81 204 THR A CA 1
ATOM 1675 C C . THR A 1 204 ? -4.766 6.954 -46.280 1.00 72.81 204 THR A C 1
ATOM 1677 O O . THR A 1 204 ? -3.733 6.711 -4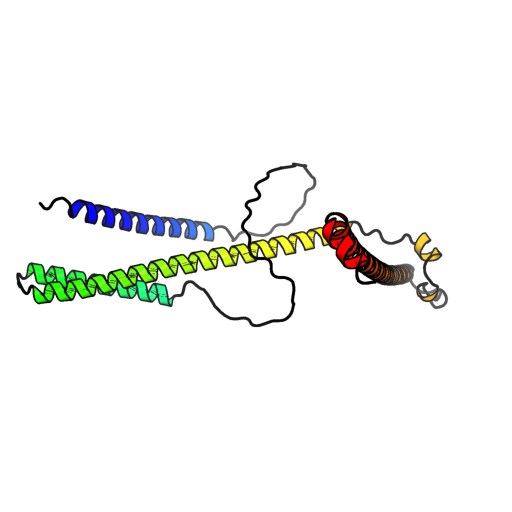5.661 1.00 72.81 204 THR A O 1
ATOM 1680 N N . LYS A 1 205 ? -5.958 6.989 -45.676 1.00 77.44 205 LYS A N 1
ATOM 1681 C CA . LYS A 1 205 ? -6.171 6.834 -44.234 1.00 77.44 205 LYS A CA 1
ATOM 1682 C C . LYS A 1 205 ? -5.687 5.489 -43.680 1.00 77.44 205 LYS A C 1
ATOM 1684 O O . LYS A 1 205 ? -5.194 5.418 -42.555 1.00 77.44 205 LYS A O 1
ATOM 1689 N N . GLN A 1 206 ? -5.835 4.409 -44.443 1.00 77.94 206 GLN A N 1
ATOM 1690 C CA . GLN A 1 206 ? -5.411 3.076 -44.017 1.00 77.94 206 GLN A CA 1
ATOM 1691 C C . GLN A 1 206 ? -3.891 2.908 -44.132 1.00 77.94 206 GLN A C 1
ATOM 1693 O O . GLN A 1 206 ? -3.287 2.256 -43.279 1.00 77.94 206 GLN A O 1
ATOM 1698 N N . ARG A 1 207 ? -3.267 3.563 -45.119 1.00 74.44 207 ARG A N 1
ATOM 1699 C CA . ARG A 1 207 ? -1.805 3.663 -45.242 1.00 74.44 207 ARG A CA 1
ATOM 1700 C C . ARG A 1 207 ? -1.196 4.436 -44.070 1.00 74.44 207 ARG A C 1
ATOM 1702 O O . ARG A 1 207 ? -0.264 3.942 -43.438 1.00 74.44 207 ARG A O 1
ATOM 1709 N N . ASP A 1 208 ? -1.769 5.588 -43.733 1.00 79.06 208 ASP A N 1
ATOM 1710 C CA . ASP A 1 208 ? -1.320 6.418 -42.608 1.00 79.06 208 ASP A CA 1
ATOM 1711 C C . ASP A 1 208 ? -1.461 5.679 -41.270 1.00 79.06 208 ASP A C 1
ATOM 1713 O O . ASP A 1 208 ? -0.572 5.723 -40.419 1.00 79.06 208 ASP A O 1
ATOM 1717 N N . HIS A 1 209 ? -2.545 4.917 -41.099 1.00 82.50 209 HIS A N 1
ATOM 1718 C CA . HIS A 1 209 ? -2.737 4.074 -39.921 1.00 82.50 209 HIS A CA 1
ATOM 1719 C C . HIS A 1 209 ? -1.668 2.976 -39.799 1.00 82.50 209 HIS A C 1
ATOM 1721 O O . HIS A 1 209 ? -1.122 2.764 -38.716 1.00 82.50 209 HIS A O 1
ATOM 1727 N N . GLN A 1 210 ? -1.340 2.287 -40.897 1.00 82.56 210 GLN A N 1
ATOM 1728 C CA . GLN A 1 210 ? -0.292 1.260 -40.905 1.00 82.56 210 GLN A CA 1
ATOM 1729 C C . GLN A 1 210 ? 1.090 1.846 -40.603 1.00 82.56 210 GLN A C 1
ATOM 1731 O O . GLN A 1 210 ? 1.868 1.233 -39.871 1.00 82.56 210 GLN A O 1
ATOM 1736 N N . LEU A 1 211 ? 1.373 3.043 -41.118 1.00 82.56 211 LEU A N 1
ATOM 1737 C CA . LEU A 1 211 ? 2.605 3.774 -40.845 1.00 82.56 211 LEU A CA 1
ATOM 1738 C C . LEU A 1 211 ? 2.721 4.154 -39.363 1.00 82.56 211 LEU A C 1
ATOM 1740 O O . LEU A 1 211 ? 3.749 3.890 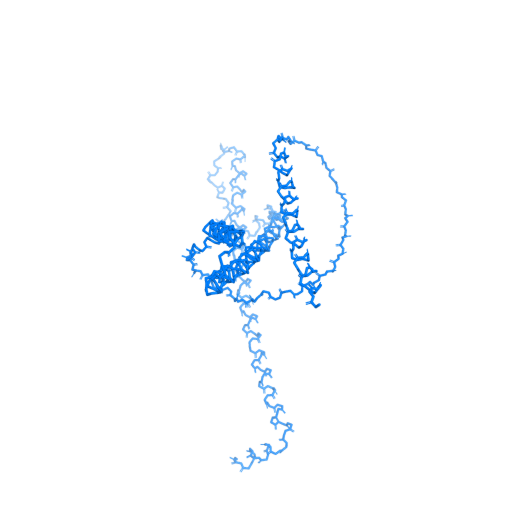-38.744 1.00 82.56 211 LEU A O 1
ATOM 1744 N N . LEU A 1 212 ? 1.647 4.684 -38.771 1.00 83.06 212 LEU A N 1
ATOM 1745 C CA . LEU A 1 212 ? 1.600 5.003 -37.344 1.00 83.06 212 LEU A CA 1
ATOM 1746 C C . LEU A 1 212 ? 1.785 3.751 -36.474 1.00 83.06 212 LEU A C 1
ATOM 1748 O O . LEU A 1 212 ? 2.536 3.775 -35.503 1.00 83.06 212 LEU A O 1
ATOM 1752 N N . LEU A 1 213 ? 1.141 2.632 -36.821 1.00 83.81 213 LEU A N 1
ATOM 1753 C CA . LEU A 1 213 ? 1.322 1.370 -36.097 1.00 83.81 213 LEU A CA 1
ATOM 1754 C C . LEU A 1 213 ? 2.765 0.860 -36.173 1.00 83.81 213 LEU A C 1
ATOM 1756 O O . LEU A 1 213 ? 3.288 0.355 -35.180 1.00 83.81 213 LEU A O 1
ATOM 1760 N N . ALA A 1 214 ? 3.404 0.978 -37.336 1.00 83.81 214 ALA A N 1
ATOM 1761 C CA . ALA A 1 214 ? 4.802 0.611 -37.522 1.00 83.81 214 ALA A CA 1
ATOM 1762 C C . ALA A 1 214 ? 5.733 1.485 -36.665 1.00 83.81 214 ALA A C 1
ATOM 1764 O O . ALA A 1 214 ? 6.590 0.961 -35.951 1.00 83.81 214 ALA A O 1
ATOM 1765 N N . GLN A 1 215 ? 5.486 2.796 -36.649 1.00 84.31 215 GLN A N 1
ATOM 1766 C CA . GLN A 1 215 ? 6.203 3.750 -35.810 1.00 84.31 215 GLN A CA 1
ATOM 1767 C C . GLN A 1 215 ? 6.049 3.433 -34.313 1.00 84.31 215 GLN A C 1
ATOM 1769 O O . GLN A 1 215 ? 7.042 3.347 -33.592 1.00 84.31 215 GLN A O 1
ATOM 1774 N N . LEU A 1 216 ? 4.823 3.174 -33.847 1.00 84.19 216 LEU A N 1
ATOM 1775 C CA . LEU A 1 216 ? 4.549 2.814 -32.451 1.00 84.19 216 LEU A CA 1
ATOM 1776 C C . LEU A 1 216 ? 5.249 1.514 -32.034 1.00 84.19 216 LEU A C 1
ATOM 1778 O O . LEU A 1 216 ? 5.773 1.418 -30.924 1.00 84.19 216 LEU A O 1
ATOM 1782 N N . ARG A 1 217 ? 5.279 0.508 -32.917 1.00 85.38 217 ARG A N 1
ATOM 1783 C CA . ARG A 1 217 ? 5.986 -0.759 -32.664 1.00 85.38 217 ARG A CA 1
ATOM 1784 C C . ARG A 1 217 ? 7.489 -0.545 -32.512 1.00 85.38 217 ARG A C 1
ATOM 1786 O O . ARG A 1 217 ? 8.086 -1.131 -31.611 1.00 85.38 217 ARG A O 1
ATOM 1793 N N . TYR A 1 218 ? 8.078 0.295 -33.359 1.00 86.56 218 TYR A N 1
ATOM 1794 C CA . TYR A 1 218 ? 9.494 0.642 -33.277 1.00 86.56 218 TYR A CA 1
ATOM 1795 C C . TYR A 1 218 ? 9.825 1.397 -31.987 1.00 86.56 218 TYR A C 1
ATOM 1797 O O . TYR A 1 218 ? 10.723 0.982 -31.258 1.00 86.56 218 TYR A O 1
ATOM 1805 N N . GLU A 1 219 ? 9.065 2.439 -31.644 1.00 84.38 219 GLU A N 1
ATOM 1806 C CA . GLU A 1 219 ? 9.278 3.178 -30.395 1.00 84.38 219 GLU A CA 1
ATOM 1807 C C . GLU A 1 219 ? 9.148 2.285 -29.162 1.00 84.38 219 GLU A C 1
ATOM 1809 O O . GLU A 1 219 ? 9.921 2.408 -28.213 1.00 84.38 219 GLU A O 1
ATOM 1814 N N . HIS A 1 220 ? 8.175 1.374 -29.162 1.00 85.12 220 HIS A N 1
ATOM 1815 C CA . HIS A 1 220 ? 8.002 0.432 -28.067 1.00 85.12 220 HIS A CA 1
ATOM 1816 C C . HIS A 1 220 ? 9.223 -0.486 -27.913 1.00 85.12 220 HIS A C 1
ATOM 1818 O O . HIS A 1 220 ? 9.742 -0.632 -26.805 1.00 85.12 220 HIS A O 1
ATOM 1824 N N . ALA A 1 221 ? 9.718 -1.052 -29.017 1.00 86.38 221 ALA A N 1
ATOM 1825 C CA . ALA A 1 221 ? 10.915 -1.888 -29.014 1.00 86.38 221 ALA A CA 1
ATOM 1826 C C . ALA A 1 221 ? 12.165 -1.112 -28.562 1.00 86.38 221 ALA A C 1
ATOM 1828 O O . ALA A 1 221 ? 12.956 -1.621 -27.768 1.00 86.38 221 ALA A O 1
ATOM 1829 N N . GLU A 1 222 ? 12.316 0.138 -29.001 1.00 86.81 222 GLU A N 1
ATOM 1830 C CA . GLU A 1 222 ? 13.421 1.006 -28.592 1.00 86.81 222 GLU A CA 1
ATOM 1831 C C . GLU A 1 222 ? 13.372 1.358 -27.105 1.00 86.81 222 GLU A C 1
ATOM 1833 O O . GLU A 1 222 ? 14.400 1.321 -26.429 1.00 86.81 222 GLU A O 1
ATOM 1838 N N . ARG A 1 223 ? 12.184 1.624 -26.550 1.00 87.12 223 ARG A N 1
ATOM 1839 C CA . ARG A 1 223 ? 12.026 1.858 -25.106 1.00 87.12 223 ARG A CA 1
ATOM 1840 C C . ARG A 1 223 ? 12.398 0.629 -24.285 1.00 87.12 223 ARG A C 1
ATOM 1842 O O . ARG A 1 223 ? 13.044 0.786 -23.253 1.00 87.12 223 ARG A O 1
ATOM 1849 N N . ILE A 1 224 ? 12.035 -0.572 -24.742 1.00 88.12 224 ILE A N 1
ATOM 1850 C CA . ILE A 1 224 ? 12.457 -1.824 -24.098 1.00 88.12 224 ILE A CA 1
ATOM 1851 C C . ILE A 1 224 ? 13.984 -1.936 -24.134 1.00 88.12 224 ILE A C 1
ATOM 1853 O O . ILE A 1 224 ? 14.608 -2.070 -23.084 1.00 88.12 224 ILE A O 1
ATOM 1857 N N . ARG A 1 225 ? 14.597 -1.771 -25.314 1.00 92.38 225 ARG A N 1
ATOM 1858 C CA . ARG A 1 225 ? 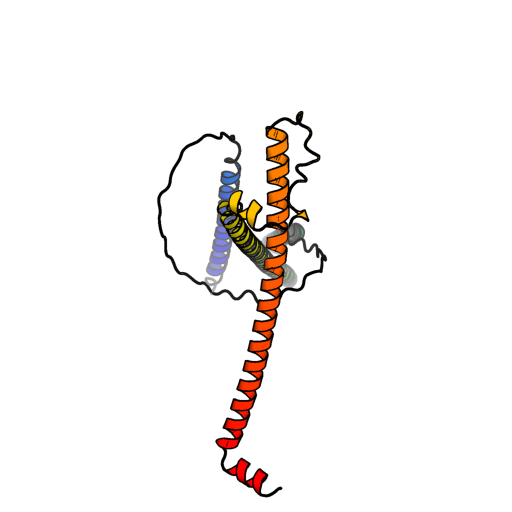16.056 -1.829 -25.487 1.00 92.38 225 ARG A CA 1
ATOM 1859 C C . ARG A 1 225 ? 16.792 -0.834 -24.583 1.00 92.38 225 ARG A C 1
ATOM 1861 O O . ARG A 1 225 ? 17.780 -1.190 -23.946 1.00 92.38 225 ARG A O 1
ATOM 1868 N N . LEU A 1 226 ? 16.326 0.414 -24.533 1.00 91.50 226 LEU A N 1
ATOM 1869 C CA . LEU A 1 226 ? 16.920 1.467 -23.705 1.00 91.50 226 LEU A CA 1
ATOM 1870 C C . LEU A 1 226 ? 16.751 1.192 -22.210 1.00 91.50 226 LEU A C 1
ATOM 1872 O O . LEU A 1 226 ? 17.658 1.482 -21.431 1.00 91.50 226 LEU A O 1
ATOM 1876 N N . ASN A 1 227 ? 15.613 0.630 -21.800 1.00 91.12 227 ASN A N 1
ATOM 1877 C CA . ASN A 1 227 ? 15.394 0.233 -20.416 1.00 91.12 227 ASN A CA 1
ATOM 1878 C C . ASN A 1 227 ? 16.335 -0.909 -20.003 1.00 91.12 227 ASN A C 1
ATOM 1880 O O . ASN A 1 227 ? 16.916 -0.849 -18.921 1.00 91.12 227 ASN A O 1
ATOM 1884 N N . ASP A 1 228 ? 16.551 -1.897 -20.870 1.00 94.56 228 ASP A N 1
ATOM 1885 C CA . ASP A 1 228 ? 17.492 -2.991 -20.612 1.00 94.56 228 ASP A CA 1
ATOM 1886 C C . ASP A 1 228 ? 18.938 -2.477 -20.488 1.00 94.56 228 ASP A C 1
ATOM 1888 O O . ASP A 1 228 ? 19.636 -2.819 -19.531 1.00 94.56 228 ASP A O 1
ATOM 1892 N N . ASP A 1 229 ? 19.370 -1.577 -21.381 1.00 96.00 229 ASP A N 1
ATOM 1893 C CA . ASP A 1 229 ? 20.684 -0.916 -21.294 1.00 96.00 229 ASP A CA 1
ATOM 1894 C C . ASP A 1 229 ? 20.816 -0.065 -20.014 1.00 96.00 229 ASP A C 1
ATOM 1896 O O . ASP A 1 229 ? 21.859 -0.063 -19.352 1.00 96.00 229 ASP A O 1
ATOM 1900 N N . TYR A 1 230 ? 19.747 0.627 -19.604 1.00 95.25 230 TYR A N 1
ATOM 1901 C CA . TYR A 1 230 ? 19.714 1.364 -18.340 1.00 95.25 230 TYR A CA 1
ATOM 1902 C C . TYR A 1 230 ? 19.869 0.437 -17.128 1.00 95.25 230 TYR A C 1
ATOM 1904 O O . TYR A 1 230 ? 20.683 0.723 -16.244 1.00 95.25 230 TYR A O 1
ATOM 1912 N N . LEU A 1 231 ? 19.138 -0.681 -17.088 1.00 94.88 231 LEU A N 1
ATOM 1913 C CA . LEU A 1 231 ? 19.237 -1.675 -16.017 1.00 94.88 231 LEU A CA 1
ATOM 1914 C C . LEU A 1 231 ? 20.635 -2.305 -15.963 1.00 94.88 231 LEU A C 1
ATOM 1916 O O . LEU A 1 231 ? 21.202 -2.458 -14.878 1.00 94.88 231 LEU A O 1
ATOM 1920 N N . GLU A 1 232 ? 21.242 -2.598 -17.114 1.00 96.75 232 GLU A N 1
ATOM 1921 C CA . GLU A 1 232 ? 22.615 -3.100 -17.181 1.00 96.75 232 GLU A CA 1
ATOM 1922 C C . GLU A 1 232 ? 23.622 -2.072 -16.636 1.00 96.75 232 GLU A C 1
ATOM 1924 O O . GLU A 1 232 ? 24.511 -2.408 -15.845 1.00 96.75 232 GLU A O 1
ATOM 1929 N N . LYS A 1 233 ? 23.472 -0.794 -17.004 1.00 95.25 233 LYS A N 1
ATOM 1930 C CA . LYS A 1 233 ? 24.296 0.307 -16.478 1.00 95.25 233 LYS A CA 1
ATOM 1931 C C . LYS A 1 233 ? 24.103 0.505 -14.977 1.00 95.25 233 LYS A C 1
ATOM 1933 O O . LYS A 1 233 ? 25.082 0.764 -14.273 1.00 95.25 233 LYS A O 1
ATOM 1938 N N . LEU A 1 234 ? 22.877 0.365 -14.475 1.00 95.50 234 LEU A N 1
ATOM 1939 C CA . LEU A 1 234 ? 22.578 0.452 -13.049 1.00 95.50 234 LEU A CA 1
ATOM 1940 C C . LEU A 1 234 ? 23.284 -0.665 -12.273 1.00 95.50 234 LEU A C 1
ATOM 1942 O O . LEU A 1 234 ? 23.954 -0.380 -11.281 1.00 95.50 234 LEU A O 1
ATOM 1946 N N . LYS A 1 235 ? 23.237 -1.900 -12.784 1.00 96.44 235 LYS A N 1
ATOM 1947 C CA . LYS A 1 235 ? 23.962 -3.039 -12.210 1.00 96.44 235 LYS A CA 1
ATOM 1948 C C . LYS A 1 235 ? 25.476 -2.813 -12.201 1.00 96.44 235 LYS A C 1
ATOM 1950 O O . LYS A 1 235 ? 26.118 -2.965 -11.168 1.00 96.44 235 LYS A O 1
ATOM 1955 N N . LYS A 1 236 ? 26.054 -2.354 -13.319 1.00 96.69 236 LYS A N 1
ATOM 1956 C CA . LYS A 1 236 ? 27.489 -2.008 -13.398 1.00 96.69 236 LYS A CA 1
ATOM 1957 C C . LYS A 1 236 ? 27.880 -0.935 -12.377 1.00 96.69 236 LYS A C 1
ATOM 1959 O O . LYS A 1 236 ? 28.964 -0.996 -11.796 1.00 96.69 236 LYS A O 1
ATOM 1964 N N . LYS A 1 237 ? 27.011 0.057 -12.160 1.00 96.94 237 LYS A N 1
ATOM 1965 C CA . LYS A 1 237 ? 27.210 1.105 -11.152 1.00 96.94 237 LYS A CA 1
ATOM 1966 C C . LYS A 1 237 ? 27.180 0.530 -9.735 1.00 96.94 237 LYS A C 1
ATOM 1968 O O . LYS A 1 237 ? 28.022 0.911 -8.925 1.00 96.94 237 LYS A O 1
ATOM 1973 N N . GLU A 1 238 ? 26.247 -0.366 -9.435 1.00 96.94 238 GLU A N 1
ATOM 1974 C CA . GLU A 1 238 ? 26.157 -1.039 -8.136 1.00 96.94 238 GLU A CA 1
ATOM 1975 C C . GLU A 1 238 ? 27.400 -1.894 -7.851 1.00 96.94 238 GLU A C 1
ATOM 1977 O O . GLU A 1 238 ? 28.034 -1.718 -6.809 1.00 96.94 238 GLU A O 1
ATOM 1982 N N . ASP A 1 239 ? 27.841 -2.702 -8.819 1.00 96.81 239 ASP A N 1
ATOM 1983 C CA . ASP A 1 239 ? 29.077 -3.489 -8.721 1.00 96.81 239 ASP A CA 1
ATOM 1984 C C . ASP A 1 239 ? 30.304 -2.593 -8.476 1.00 96.81 239 ASP A C 1
ATOM 1986 O O . ASP A 1 239 ? 31.182 -2.906 -7.667 1.00 96.81 239 ASP A O 1
ATOM 1990 N N . ALA A 1 240 ? 30.374 -1.442 -9.154 1.00 95.31 240 ALA A N 1
ATOM 1991 C CA . ALA A 1 240 ? 31.446 -0.472 -8.951 1.00 95.31 240 ALA A CA 1
ATOM 1992 C C . ALA A 1 240 ? 31.414 0.145 -7.541 1.00 95.31 240 ALA A C 1
ATOM 1994 O O . ALA A 1 240 ? 32.464 0.289 -6.912 1.00 95.31 240 ALA A O 1
ATOM 1995 N N . LEU A 1 241 ? 30.229 0.480 -7.020 1.00 95.25 241 LEU A N 1
ATOM 1996 C CA . LEU A 1 241 ? 30.067 1.000 -5.659 1.00 95.25 241 LEU A CA 1
ATOM 1997 C C . LEU A 1 241 ? 30.452 -0.037 -4.603 1.00 95.25 241 LEU A C 1
ATOM 1999 O O . LEU A 1 241 ? 31.120 0.310 -3.627 1.00 95.25 241 LEU A O 1
ATOM 2003 N N . GLN A 1 242 ? 30.097 -1.302 -4.815 1.00 96.31 242 GLN A N 1
ATOM 2004 C CA . GLN A 1 242 ? 30.471 -2.395 -3.926 1.00 96.31 242 GLN A CA 1
ATOM 2005 C C . GLN A 1 242 ? 31.997 -2.573 -3.878 1.00 96.31 242 GLN A C 1
ATOM 2007 O O . GLN A 1 242 ? 32.586 -2.558 -2.795 1.00 96.31 242 GLN A O 1
ATOM 2012 N N . ARG A 1 243 ? 32.663 -2.592 -5.042 1.00 95.44 243 ARG A N 1
ATOM 2013 C CA . ARG A 1 243 ? 34.136 -2.628 -5.128 1.00 95.44 243 ARG A CA 1
ATOM 2014 C C . ARG A 1 243 ? 34.789 -1.427 -4.443 1.00 95.44 243 ARG A C 1
ATOM 2016 O O . ARG A 1 243 ? 35.815 -1.570 -3.781 1.00 95.44 243 ARG A O 1
ATOM 2023 N N . LEU A 1 244 ? 34.213 -0.231 -4.584 1.00 94.25 244 LEU A N 1
ATOM 2024 C CA . LEU A 1 244 ? 34.708 0.970 -3.904 1.00 94.25 244 LEU A CA 1
ATOM 2025 C C . LEU A 1 244 ? 34.557 0.875 -2.383 1.00 94.25 244 LEU A C 1
ATOM 2027 O O . LEU A 1 244 ? 35.466 1.281 -1.659 1.00 94.25 244 LEU A O 1
ATOM 2031 N N . LYS A 1 245 ? 33.446 0.320 -1.890 1.00 94.25 245 LYS A N 1
ATOM 2032 C CA . LYS A 1 245 ? 33.205 0.105 -0.459 1.00 94.25 245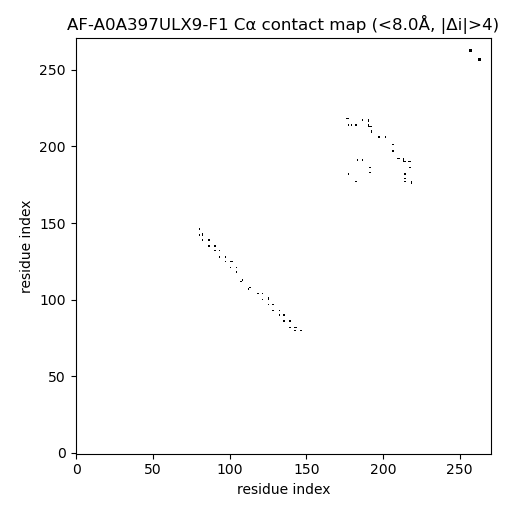 LYS A CA 1
ATOM 2033 C C . LYS A 1 245 ? 34.196 -0.895 0.131 1.00 94.25 245 LYS A C 1
ATOM 2035 O O . LYS A 1 245 ? 34.788 -0.621 1.173 1.00 94.25 245 LYS A O 1
ATOM 2040 N N . GLU A 1 246 ? 34.431 -2.009 -0.556 1.00 95.56 246 GLU A N 1
ATOM 2041 C CA . GLU A 1 246 ? 35.439 -3.007 -0.178 1.00 95.56 246 GLU A CA 1
ATOM 2042 C C . GLU A 1 246 ? 36.840 -2.390 -0.143 1.00 95.56 246 GLU A C 1
ATOM 2044 O O . GLU A 1 246 ? 37.541 -2.486 0.864 1.00 95.56 246 GLU A O 1
ATOM 2049 N N . LYS A 1 247 ? 37.215 -1.649 -1.190 1.00 94.31 247 LYS A N 1
ATOM 2050 C CA . LYS A 1 247 ? 38.497 -0.939 -1.257 1.00 94.31 247 LYS A CA 1
ATOM 2051 C C . LYS A 1 247 ? 38.643 0.110 -0.146 1.00 94.31 247 LYS A C 1
ATOM 2053 O O . LYS A 1 247 ? 39.715 0.245 0.436 1.00 94.31 247 LYS A O 1
ATOM 2058 N N . SER A 1 248 ? 37.574 0.838 0.181 1.00 91.69 248 SER A N 1
ATOM 2059 C CA . SER A 1 248 ? 37.553 1.802 1.289 1.00 91.69 248 SER A CA 1
ATOM 2060 C C . SER A 1 248 ? 37.752 1.124 2.647 1.00 91.69 248 SER A C 1
ATOM 2062 O O . SER A 1 248 ? 38.512 1.632 3.474 1.00 91.69 248 SER A O 1
ATOM 2064 N N . ASN A 1 249 ? 37.130 -0.037 2.867 1.00 91.62 249 ASN A N 1
ATOM 2065 C CA . ASN A 1 249 ? 37.328 -0.824 4.082 1.00 91.62 249 ASN A CA 1
ATOM 2066 C C . ASN A 1 249 ? 38.773 -1.325 4.197 1.00 91.62 249 ASN A C 1
ATOM 2068 O O . ASN A 1 249 ? 39.378 -1.145 5.250 1.00 91.62 249 ASN A O 1
ATOM 2072 N N . LEU A 1 250 ? 39.356 -1.833 3.106 1.00 91.19 250 LEU A N 1
ATOM 2073 C CA . LEU A 1 250 ? 40.767 -2.231 3.068 1.00 91.19 250 LEU A CA 1
ATOM 2074 C C . LEU A 1 250 ? 41.698 -1.059 3.401 1.00 91.19 250 LEU A C 1
ATOM 2076 O O . LEU A 1 250 ? 42.587 -1.197 4.236 1.00 91.19 250 LEU A O 1
ATOM 2080 N N . TYR A 1 251 ? 41.478 0.124 2.818 1.00 88.50 251 TYR A N 1
ATOM 2081 C CA . TYR A 1 251 ? 42.270 1.308 3.169 1.00 88.50 251 TYR A CA 1
ATOM 2082 C C . TYR A 1 251 ? 42.100 1.722 4.631 1.00 88.50 251 TYR A C 1
ATOM 2084 O O . TYR A 1 251 ? 43.062 2.156 5.260 1.00 88.50 251 TYR A O 1
ATOM 2092 N N . ARG A 1 252 ? 40.899 1.575 5.200 1.00 88.50 252 ARG A N 1
ATOM 2093 C CA . ARG A 1 252 ? 40.662 1.831 6.624 1.00 88.50 252 ARG A CA 1
ATOM 2094 C C . ARG A 1 252 ? 41.423 0.838 7.505 1.00 88.50 252 ARG A C 1
ATOM 2096 O O . ARG A 1 252 ? 41.967 1.253 8.523 1.00 88.50 252 ARG A O 1
ATOM 2103 N N . GLU A 1 253 ? 41.461 -0.438 7.140 1.00 85.81 253 GLU A N 1
ATOM 2104 C CA . GLU A 1 253 ? 42.221 -1.471 7.856 1.00 85.81 253 GLU A CA 1
ATOM 2105 C C . GLU A 1 253 ? 43.730 -1.233 7.766 1.00 85.81 253 GLU A C 1
ATOM 2107 O O . GLU A 1 253 ? 44.402 -1.208 8.794 1.00 85.81 253 GLU A O 1
ATOM 2112 N N . ILE A 1 254 ? 44.248 -0.942 6.570 1.00 85.44 254 ILE A N 1
ATOM 2113 C CA . ILE A 1 254 ? 45.658 -0.584 6.363 1.00 85.44 254 ILE A CA 1
ATOM 2114 C C . ILE A 1 254 ? 46.029 0.663 7.177 1.00 85.44 254 ILE A C 1
ATOM 2116 O O . ILE A 1 254 ? 47.063 0.672 7.840 1.00 85.44 254 ILE A O 1
ATOM 2120 N N . ASN A 1 255 ? 45.182 1.696 7.191 1.00 83.00 255 ASN A N 1
ATOM 2121 C CA . ASN A 1 255 ? 45.432 2.902 7.984 1.00 83.00 255 ASN A CA 1
ATOM 2122 C C . ASN A 1 255 ? 45.429 2.627 9.493 1.00 83.00 255 ASN A C 1
ATOM 2124 O O . ASN A 1 255 ? 46.228 3.223 10.206 1.00 83.00 255 ASN A O 1
ATOM 2128 N N . LYS A 1 256 ? 44.585 1.713 9.989 1.00 84.19 256 LYS A N 1
ATOM 2129 C CA . LYS A 1 256 ? 44.637 1.284 11.397 1.00 84.19 256 LYS A CA 1
ATOM 2130 C C . LYS A 1 256 ? 45.971 0.613 11.728 1.00 84.19 256 LYS A C 1
ATOM 2132 O O . LYS A 1 256 ? 46.584 0.969 12.724 1.00 84.19 256 LYS A O 1
ATOM 2137 N N . ILE A 1 257 ? 46.441 -0.293 10.868 1.00 81.31 257 ILE A N 1
ATOM 2138 C CA . ILE A 1 257 ? 47.734 -0.979 11.035 1.00 81.31 257 ILE A CA 1
ATOM 2139 C C . ILE A 1 257 ? 48.900 0.022 10.981 1.00 81.31 257 ILE A C 1
ATOM 2141 O O . ILE A 1 257 ? 49.852 -0.097 11.743 1.00 81.31 257 ILE A O 1
ATOM 2145 N N . MET A 1 258 ? 48.821 1.026 10.103 1.00 70.75 258 MET A N 1
ATOM 2146 C CA . MET A 1 258 ? 49.864 2.041 9.925 1.00 70.75 258 MET A CA 1
ATOM 2147 C C . MET A 1 258 ? 49.891 3.093 11.045 1.00 70.75 258 MET A C 1
ATOM 2149 O O . MET A 1 258 ? 50.957 3.620 11.355 1.00 70.75 258 MET A O 1
ATOM 2153 N N . SER A 1 259 ? 48.743 3.404 11.657 1.00 71.44 259 SER A N 1
ATOM 2154 C CA . SER A 1 259 ? 48.652 4.334 12.791 1.00 71.44 259 SER A CA 1
ATOM 2155 C C . SER A 1 259 ? 49.078 3.727 14.132 1.00 71.44 259 SER A C 1
ATOM 2157 O O . SER A 1 259 ? 49.364 4.497 15.047 1.00 71.44 259 SER A O 1
ATOM 2159 N N . ASP A 1 260 ? 49.173 2.397 14.250 1.00 71.19 260 ASP A N 1
ATOM 2160 C CA . ASP A 1 260 ? 49.686 1.713 15.443 1.00 71.19 260 ASP A CA 1
ATOM 2161 C C . ASP A 1 260 ? 51.159 1.285 15.256 1.00 71.19 260 ASP A C 1
ATOM 2163 O O . ASP A 1 260 ? 51.439 0.235 14.666 1.00 71.19 260 ASP A O 1
ATOM 2167 N N . PRO A 1 261 ? 52.144 2.027 15.805 1.00 60.91 261 PRO A N 1
ATOM 2168 C CA . PRO A 1 261 ? 53.568 1.733 15.601 1.00 60.91 261 PRO A CA 1
ATOM 2169 C C . PRO A 1 261 ? 54.007 0.375 16.180 1.00 60.91 261 PRO A C 1
ATOM 2171 O O . PRO A 1 261 ? 55.010 -0.188 15.745 1.00 60.91 261 PRO A O 1
ATOM 2174 N N . PHE A 1 262 ? 53.247 -0.191 17.124 1.00 61.50 262 PHE A N 1
ATOM 2175 C CA . PHE A 1 262 ? 53.528 -1.498 17.724 1.00 61.50 262 PHE A CA 1
ATOM 2176 C C . PHE A 1 262 ? 53.085 -2.687 16.850 1.00 61.50 262 PHE A C 1
ATOM 2178 O O . PHE A 1 262 ? 53.664 -3.767 16.968 1.00 61.50 262 PHE A O 1
ATOM 2185 N N . SER A 1 263 ? 52.119 -2.503 15.938 1.00 59.06 263 SER A N 1
ATOM 2186 C CA . SER A 1 263 ? 51.646 -3.567 15.034 1.00 59.06 263 SER A CA 1
ATOM 2187 C C . SER A 1 263 ? 52.607 -3.822 13.869 1.00 59.06 263 SER A C 1
ATOM 2189 O O . SER A 1 263 ? 52.691 -4.945 13.377 1.00 59.06 263 SER A O 1
ATOM 2191 N N . LEU A 1 264 ? 53.340 -2.800 13.420 1.00 57.56 264 LEU A N 1
ATOM 2192 C CA . LEU A 1 264 ? 54.351 -2.949 12.368 1.00 57.56 264 LEU A CA 1
ATOM 2193 C C . LEU A 1 264 ? 55.563 -3.757 12.847 1.00 57.56 264 LEU A C 1
ATOM 2195 O O . LEU A 1 264 ? 56.113 -4.553 12.090 1.00 57.56 264 LEU A O 1
ATOM 2199 N N . ILE A 1 265 ? 55.952 -3.586 14.112 1.00 58.84 265 ILE A N 1
ATOM 2200 C CA . ILE A 1 265 ? 57.103 -4.273 14.707 1.00 58.84 265 ILE A CA 1
ATOM 2201 C C . ILE A 1 265 ? 56.824 -5.775 14.873 1.00 58.84 265 ILE A C 1
ATOM 2203 O O . ILE A 1 265 ? 57.717 -6.579 14.620 1.00 58.84 265 ILE A O 1
ATOM 2207 N N . SER A 1 266 ? 55.595 -6.183 15.222 1.00 59.06 266 SER A N 1
ATOM 2208 C CA . SER A 1 266 ? 55.258 -7.613 15.324 1.00 59.06 266 SER A CA 1
ATOM 2209 C C . SER A 1 266 ? 55.206 -8.313 13.961 1.00 59.06 266 SER A C 1
ATOM 2211 O O . SER A 1 266 ? 55.619 -9.465 13.867 1.00 59.06 266 SER A O 1
ATOM 2213 N N . HIS A 1 267 ? 54.776 -7.624 12.898 1.00 58.44 267 HIS A N 1
ATOM 2214 C CA . HIS A 1 267 ? 54.750 -8.187 11.544 1.00 58.44 267 HIS A CA 1
ATOM 2215 C C . HIS A 1 267 ? 56.138 -8.267 10.889 1.00 58.44 267 HIS A C 1
ATOM 2217 O O . HIS A 1 267 ? 56.387 -9.193 10.124 1.00 58.44 267 HIS A O 1
ATOM 2223 N N . LEU A 1 268 ? 57.046 -7.335 11.202 1.00 57.06 268 LEU A N 1
ATOM 2224 C CA . LEU A 1 268 ? 58.436 -7.346 10.723 1.00 57.06 268 LEU A CA 1
ATOM 2225 C C . LEU A 1 268 ? 59.349 -8.311 11.495 1.00 57.06 268 LEU A C 1
ATOM 2227 O O . LEU A 1 268 ? 60.380 -8.702 10.965 1.00 57.06 268 LEU A O 1
ATOM 2231 N N . LEU A 1 269 ? 58.994 -8.693 12.726 1.00 55.56 269 LEU A N 1
ATOM 2232 C CA . LEU A 1 269 ? 59.761 -9.654 13.535 1.00 55.56 269 LEU A CA 1
ATOM 2233 C C . LEU A 1 269 ? 59.350 -11.123 13.318 1.00 55.56 269 LEU A C 1
ATOM 2235 O O . LEU A 1 269 ? 59.971 -12.006 13.904 1.00 55.56 269 LEU A O 1
ATOM 2239 N N . PHE A 1 270 ? 58.315 -11.390 12.513 1.00 55.03 270 PHE A N 1
ATOM 2240 C CA . PHE A 1 270 ? 57.785 -12.741 12.261 1.00 55.03 270 PHE A CA 1
ATOM 2241 C C . PHE A 1 270 ? 57.805 -13.166 10.777 1.00 55.03 270 PHE A C 1
ATOM 2243 O O . PHE A 1 270 ? 57.157 -14.151 10.416 1.00 55.03 270 PHE A O 1
ATOM 2250 N N . VAL A 1 271 ? 58.558 -12.447 9.936 1.00 48.12 271 VAL A N 1
ATOM 2251 C CA . VAL A 1 271 ? 59.027 -12.886 8.605 1.00 48.12 271 VAL A CA 1
ATOM 2252 C C . VAL A 1 271 ? 60.528 -13.108 8.692 1.00 48.12 271 VAL A C 1
ATOM 2254 O O . VAL A 1 271 ? 60.986 -14.169 8.217 1.00 48.12 271 VAL A O 1
#

Nearest PDB structures (foldseek):
  5xg2-assembly1_A  TM=3.633E-01  e=6.375E+00  Pyrococcus yayanosii CH1

Radius of gyration: 38.16 Å; Cα contacts (8 Å, |Δi|>4): 43; chains: 1; bounding box: 96×45×115 Å

InterPro domains:
  IPR019163 THO complex, subunit 5 [PF09766] (173-258)
  IPR019163 THO complex, subunit 5 [PTHR13375] (91-249)

Organism: NCBI:txid44941